Protein AF-0000000070892142 (afdb_homodimer)

InterPro domains:
  IPR061502 Copia/RE1/RE2-like, N-terminal domain [PF14223] (18-117)

pLDDT: mean 73.67, std 26.08, range [20.45, 98.31]

Solvent-accessible surface area (backbone atoms only — not comparable to full-atom values): 21567 Å² total; per-residue (Å²): 110,67,65,59,57,49,63,66,40,79,47,65,66,57,34,48,49,49,46,45,52,52,49,64,52,44,17,26,44,47,49,48,48,54,52,48,51,57,71,64,50,67,50,53,93,88,48,50,66,70,56,44,47,48,54,52,46,53,52,49,50,58,29,46,76,65,70,60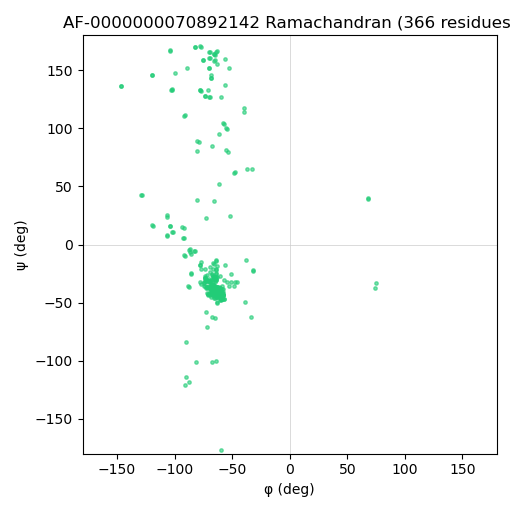,59,75,55,58,66,57,50,45,50,49,51,68,72,21,53,49,75,90,44,48,64,59,52,53,57,52,40,71,35,63,60,65,69,53,54,70,55,47,53,52,50,52,50,51,49,53,53,50,50,53,52,50,52,50,50,51,50,48,52,49,53,52,49,52,52,51,55,50,50,62,66,63,52,71,78,64,67,60,63,71,62,55,62,65,61,62,62,62,63,65,65,62,68,64,74,72,72,75,87,77,88,80,84,81,80,85,67,67,51,35,81,89,86,61,52,67,102,108,67,63,60,55,52,63,68,42,79,46,66,67,57,37,47,49,51,47,44,50,51,49,64,51,45,18,25,43,47,48,49,49,54,51,48,51,56,71,64,51,68,52,53,93,89,48,50,68,70,57,43,48,48,55,52,49,52,51,47,50,58,28,46,75,63,71,60,58,73,55,58,66,57,51,45,49,48,50,68,71,21,53,50,75,91,45,47,65,59,52,53,56,52,39,70,35,62,60,65,68,54,55,69,56,45,53,51,50,50,49,52,48,54,52,51,51,52,52,50,52,49,50,50,46,50,53,49,52,52,50,52,51,50,54,50,50,64,65,62,52,70,80,63,68,60,62,70,60,53,60,62,57,60,61,56,60,65,63,60,68,63,78,72,77,75,81,82,81,83,82,84,73,79,68,74,52,39,88,88,87,60,53,76,117

Radius of gyration: 50.82 Å; Cα contacts (8 Å, |Δi|>4): 190; chains: 2; bounding box: 85×163×128 Å

Secondary structure (DSSP, 8-state):
-HHHHHHT--SHHHHHHHHHHHHHHTSHHHHHHHHHHHHT----TT--HHHHHHHHHHHHHHHHHTT-PPPHHHHHHHHHHTS-GGGHHHHHHHHTSSSPPPHHHHHHHHHHHHHHHHHHHHHHHHHHHHHHHHHHHHHHS----SHHHHTTTTHHHHGGGT--------------B-TTT--B-/-HHHHHHT--SHHHHHHHHHHHHHHTSHHHHHHHHHHHHT----TT--HHHHHHHHHHHHHHHHHTT-PPPHHHHHHHHHHTS-GGGHHHHHHHHTSSSPPPHHHHHHHHHHHHHHHHHHHHHHHHHHHHHHHHHHHHHHS---TTHHHHTTHHHHHHHTTT----------------TTT-S--

Sequence (370 aa):
MVKSYILNVSDPTVAGEVLAKVYSRQTIANVLNFLDRLENIKMSEDMSVSTFMQHVNDLLNDLREINKLPSDIMVVHKILKNLLTKYENFVKILRAKKETPSLIRLVSRLHMEELEMSMRTRSTQEVLIFKIRNIMREKQRPFNGHKAFSTMNNINQRRIVSQQRFMGLGERHEGLVCYRCGKPGMVKSYILNVSDPTVAGEVLAKVYSRQTIANVLNFLDRLENIKMSEDMSVSTFMQHVNDLLNDLREINKLPSDIMVVHKILKNLLTKYENFVKILRAKKETPSLIRLVSRLHMEELEMSMRTRSTQEVLIFKIRNIMREKQRPFNGHKAFSTMNNINQRRIVSQQRFMGLGERHEGLVCYRCGKPG

Organism: Physcomitrium patens (NCBI:txid3218)

Foldseek 3Di:
DVVVVLVPPPDVVVSVVVVVVLVVCQDPVNLVVLVVCLQPQADDPPDDLVRSVVSNVVSQVSCVSNPNHDDQVVSVVSVLVHYDPVCVVVSVVQVPDDDDDGNVVVSVVSNVVSVVVVVVVVVVVVVVVVVVVVVVVVVPPPPCPPPVVPVVPPVPPPPPPPDPDDDDDDDDDDQPADVPVGHRD/DVVVVLVPPPDVVVSVVVVVVLVVCQDPVNLVVLVVCLQPQADDPPDDLVRSVVSNVVSQVSCVSNPNHDDQVVSVVSVLVHYDPVCVVVSVVQVPDDDDDGNVVVSVVSNVVSVVVVVVVVVVVVVVVVVVVVVVVVVPPPPCVPPVVPVVVPVPPVVPPDDPDDDDDDDDDDQPADPPPGHSD

Structure (mmCIF, N/CA/C/O backbone):
data_AF-0000000070892142-model_v1
#
loop_
_entity.id
_entity.type
_entity.pdbx_description
1 polymer 'CCHC-type domain-containing protein'
#
loop_
_atom_site.group_PDB
_atom_site.id
_atom_site.type_symbol
_atom_site.label_atom_id
_atom_site.label_alt_id
_atom_site.label_comp_id
_atom_site.label_asym_id
_atom_site.label_entity_id
_atom_site.label_seq_id
_atom_site.pdbx_PDB_ins_code
_atom_site.Cartn_x
_atom_site.Cartn_y
_atom_site.Cartn_z
_atom_site.occupancy
_atom_site.B_iso_or_equiv
_atom_site.auth_seq_id
_atom_site.auth_comp_id
_atom_site.auth_asym_id
_atom_site.auth_atom_id
_atom_site.pdbx_PDB_model_num
ATOM 1 N N . MET A 1 1 ? 20 -9.656 14.062 1 31.33 1 MET A N 1
ATOM 2 C CA . MET A 1 1 ? 21.172 -9.828 13.219 1 31.33 1 MET A CA 1
ATOM 3 C C . MET A 1 1 ? 22.062 -8.594 13.266 1 31.33 1 MET A C 1
ATOM 5 O O . MET A 1 1 ? 23.297 -8.703 13.242 1 31.33 1 MET A O 1
ATOM 9 N N . VAL A 1 2 ? 21.422 -7.465 13.523 1 37 2 VAL A N 1
ATOM 10 C CA . VAL A 1 2 ? 22.25 -6.27 13.641 1 37 2 VAL A CA 1
ATOM 11 C C . VAL A 1 2 ? 23.016 -6.301 14.961 1 37 2 VAL A C 1
ATOM 13 O O . VAL A 1 2 ? 24.109 -5.719 15.078 1 37 2 VAL A O 1
ATOM 16 N N . LYS A 1 3 ? 22.422 -6.887 15.891 1 44.59 3 LYS A N 1
ATOM 17 C CA . LYS A 1 3 ? 23.125 -6.953 17.172 1 44.59 3 LYS A CA 1
ATOM 18 C C . LYS A 1 3 ? 24.438 -7.715 17.047 1 44.59 3 LYS A C 1
ATOM 20 O O . LYS A 1 3 ? 25.438 -7.352 17.672 1 44.59 3 LYS A O 1
ATOM 25 N N . SER A 1 4 ? 24.25 -8.719 16.188 1 43.38 4 SER A N 1
ATOM 26 C CA . SER A 1 4 ? 25.453 -9.547 16.125 1 43.38 4 SER A CA 1
ATOM 27 C C . SER A 1 4 ? 26.594 -8.812 15.414 1 43.38 4 SER A C 1
ATOM 29 O O . SER A 1 4 ? 27.766 -9.117 15.641 1 43.38 4 SER A O 1
ATOM 31 N N . TYR A 1 5 ? 26.125 -7.961 14.422 1 43.91 5 TYR A N 1
ATOM 32 C CA . TYR A 1 5 ? 27.219 -7.293 13.719 1 43.91 5 TYR A CA 1
ATOM 33 C C . TYR A 1 5 ? 27.875 -6.242 14.609 1 43.91 5 TYR A C 1
ATOM 35 O O . TYR A 1 5 ? 29.078 -6 14.508 1 43.91 5 TYR A O 1
ATOM 43 N N . ILE A 1 6 ? 27.109 -5.703 15.43 1 49.44 6 ILE A N 1
ATOM 44 C CA . ILE A 1 6 ? 27.672 -4.676 16.297 1 49.44 6 ILE A CA 1
ATOM 45 C C . ILE A 1 6 ? 28.562 -5.32 17.359 1 49.44 6 ILE A C 1
ATOM 47 O O . ILE A 1 6 ? 29.578 -4.742 17.766 1 49.44 6 ILE A O 1
ATOM 51 N N . LEU A 1 7 ? 28.172 -6.441 17.609 1 48.19 7 LEU A N 1
ATOM 52 C CA . LEU A 1 7 ? 28.938 -7.027 18.703 1 48.19 7 LEU A CA 1
ATOM 53 C C . LEU A 1 7 ? 30.375 -7.309 18.266 1 48.19 7 LEU A C 1
ATOM 55 O O . LEU A 1 7 ? 31.297 -7.258 19.078 1 48.19 7 LEU A O 1
ATOM 59 N N . ASN A 1 8 ? 30.422 -7.688 16.969 1 46.88 8 ASN A N 1
ATOM 60 C CA . ASN A 1 8 ? 31.781 -8.133 16.672 1 46.88 8 ASN A CA 1
ATOM 61 C C . ASN A 1 8 ? 32.688 -6.965 16.281 1 46.88 8 ASN A C 1
ATOM 63 O O . ASN A 1 8 ? 33.781 -7.172 15.75 1 46.88 8 ASN A O 1
ATOM 67 N N . VAL A 1 9 ? 32.156 -5.754 16.094 1 52.56 9 VAL A N 1
ATOM 68 C CA . VAL A 1 9 ? 33.094 -4.703 15.766 1 52.56 9 VAL A CA 1
ATOM 69 C C . VAL A 1 9 ? 33.812 -4.227 17.031 1 52.56 9 VAL A C 1
ATOM 71 O O . VAL A 1 9 ? 33.156 -3.662 17.938 1 52.56 9 VAL A O 1
ATOM 74 N N . SER A 1 10 ? 34.844 -4.805 17.391 1 55.62 10 SER A N 1
ATOM 75 C CA . SER A 1 10 ? 35.719 -4.461 18.5 1 55.62 10 SER A CA 1
ATOM 76 C C . SER A 1 10 ? 36.125 -2.988 18.453 1 55.62 10 SER A C 1
ATOM 78 O O . SER A 1 10 ? 36.531 -2.422 19.469 1 55.62 10 SER A O 1
ATOM 80 N N . ASP A 1 11 ? 36.25 -2.443 17.25 1 59.91 11 ASP A N 1
ATOM 81 C CA . ASP A 1 11 ? 36.719 -1.068 17.188 1 59.91 11 ASP A CA 1
ATOM 82 C C . ASP A 1 11 ? 35.562 -0.074 17.203 1 59.91 11 ASP A C 1
ATOM 84 O O . ASP A 1 11 ? 34.688 -0.141 16.344 1 59.91 11 ASP A O 1
ATOM 88 N N . PRO A 1 12 ? 35.469 0.629 18.266 1 65.19 12 PRO A N 1
ATOM 89 C CA . PRO A 1 12 ? 34.375 1.597 18.469 1 65.19 12 PRO A CA 1
ATOM 90 C C . PRO A 1 12 ? 34.156 2.496 17.25 1 65.19 12 PRO A C 1
ATOM 92 O O . PRO A 1 12 ? 33 2.879 16.969 1 65.19 12 PRO A O 1
ATOM 95 N N . THR A 1 13 ? 35.25 2.771 16.562 1 64.19 13 THR A N 1
ATOM 96 C CA . THR A 1 13 ? 35.156 3.658 15.414 1 64.19 13 THR A CA 1
ATOM 97 C C . THR A 1 13 ? 34.375 2.982 14.289 1 64.19 13 THR A C 1
ATOM 99 O O . THR A 1 13 ? 33.531 3.607 13.641 1 64.19 13 THR A O 1
ATOM 102 N N . VAL A 1 14 ? 34.75 1.756 14.102 1 64.31 14 VAL A N 1
ATOM 103 C CA . VAL A 1 14 ? 34.094 1 13.047 1 64.31 14 VAL A CA 1
ATOM 104 C C . VAL A 1 14 ? 32.625 0.787 13.406 1 64.31 14 VAL A C 1
ATOM 106 O O . VAL A 1 14 ? 31.734 0.892 12.547 1 64.31 14 VAL A O 1
ATOM 109 N N . ALA A 1 15 ? 32.469 0.485 14.664 1 65 15 ALA A N 1
ATOM 110 C CA . ALA A 1 15 ? 31.078 0.32 15.133 1 65 15 ALA A CA 1
ATOM 111 C C . ALA A 1 15 ? 30.266 1.595 14.922 1 65 15 ALA A C 1
ATOM 113 O O . ALA A 1 15 ? 29.109 1.538 14.523 1 65 15 ALA A O 1
ATOM 114 N N . GLY A 1 16 ? 30.922 2.73 15.164 1 63.38 16 GLY A N 1
ATOM 115 C CA . GLY A 1 16 ? 30.266 4.012 14.945 1 63.38 16 GLY A CA 1
ATOM 116 C C . GLY A 1 16 ? 29.922 4.258 13.484 1 63.38 16 GLY A C 1
ATOM 117 O O . GLY A 1 16 ? 28.828 4.742 13.18 1 63.38 16 GLY A O 1
ATOM 118 N N . GLU A 1 17 ? 30.859 3.895 12.664 1 64.5 17 GLU A N 1
ATOM 119 C CA . GLU A 1 17 ? 30.641 4.078 11.234 1 64.5 17 GLU A CA 1
ATOM 120 C C . GLU A 1 17 ? 29.516 3.182 10.727 1 64.5 17 GLU A C 1
ATOM 122 O O . GLU A 1 17 ? 28.688 3.609 9.914 1 64.5 17 GLU A O 1
ATOM 127 N N . VAL A 1 18 ? 29.562 2.01 11.227 1 62 18 VAL A N 1
ATOM 128 C CA . VAL A 1 18 ? 28.516 1.068 10.836 1 62 18 VAL A CA 1
ATOM 129 C C . VAL A 1 18 ? 27.156 1.573 11.32 1 62 18 VAL A C 1
ATOM 131 O O . VAL A 1 18 ? 26.172 1.538 10.578 1 62 18 VAL A O 1
ATOM 134 N N . LEU A 1 19 ? 27.266 2.051 12.555 1 62.81 19 LEU A N 1
ATOM 135 C CA . LEU A 1 19 ? 26.031 2.59 13.109 1 62.81 19 LEU A CA 1
ATOM 136 C C . LEU A 1 19 ? 25.562 3.803 12.305 1 62.81 19 LEU A C 1
ATOM 138 O O . LEU A 1 19 ? 24.359 3.943 12.031 1 62.81 19 LEU A O 1
ATOM 142 N N . ALA A 1 20 ? 26.547 4.586 11.953 1 63.12 20 ALA A N 1
ATOM 143 C CA . ALA A 1 20 ? 26.219 5.777 11.172 1 63.12 20 ALA A CA 1
ATOM 144 C C . ALA A 1 20 ? 25.625 5.406 9.82 1 63.12 20 ALA A C 1
ATOM 146 O O . ALA A 1 20 ? 24.688 6.043 9.352 1 63.12 20 ALA A O 1
ATOM 147 N N . LYS A 1 21 ? 26.188 4.414 9.266 1 62.69 21 LYS A N 1
ATOM 148 C CA . LYS A 1 21 ? 25.703 3.953 7.969 1 62.69 21 LYS A CA 1
ATOM 149 C C . LYS A 1 21 ? 24.281 3.381 8.094 1 62.69 21 LYS A C 1
ATOM 151 O O . LYS A 1 21 ? 23.422 3.646 7.254 1 62.69 21 LYS A O 1
ATOM 156 N N . VAL A 1 22 ? 24.219 2.678 9.172 1 62.19 22 VAL A N 1
ATOM 157 C CA . VAL A 1 22 ? 22.906 2.107 9.406 1 62.19 22 VAL A CA 1
ATOM 158 C C . VAL A 1 22 ? 21.891 3.227 9.656 1 62.19 22 VAL A C 1
ATOM 160 O O . VAL A 1 22 ? 20.797 3.215 9.102 1 62.19 22 VAL A O 1
ATOM 163 N N . TYR A 1 23 ? 22.391 4.176 10.406 1 62.25 23 TYR A N 1
ATOM 164 C CA . TYR A 1 23 ? 21.5 5.273 10.758 1 62.25 23 TYR A CA 1
ATOM 165 C C . TYR A 1 23 ? 21.219 6.16 9.547 1 62.25 23 TYR A C 1
ATOM 167 O O . TYR A 1 23 ? 20.109 6.66 9.367 1 62.25 23 TYR A O 1
ATOM 175 N N . SER A 1 24 ? 22.297 6.242 8.836 1 64.81 24 SER A N 1
ATOM 176 C CA . SER A 1 24 ? 22.109 7.062 7.645 1 64.81 24 SER A CA 1
ATOM 177 C C . SER A 1 24 ? 21.141 6.41 6.672 1 64.81 24 SER A C 1
ATOM 179 O O . SER A 1 24 ? 20.469 7.098 5.898 1 64.81 24 SER A O 1
ATOM 181 N N . ARG A 1 25 ? 20.938 5.125 6.922 1 68.88 25 ARG A N 1
ATOM 182 C CA . ARG A 1 25 ? 20.047 4.41 6.02 1 68.88 25 ARG A CA 1
ATOM 183 C C . ARG A 1 25 ? 18.609 4.449 6.523 1 68.88 25 ARG A C 1
ATOM 185 O O . ARG A 1 25 ? 17.672 4.219 5.758 1 68.88 25 ARG A O 1
ATOM 192 N N . GLN A 1 26 ? 18.562 4.949 7.781 1 79.81 26 GLN A N 1
ATOM 193 C CA . GLN A 1 26 ? 17.219 4.871 8.352 1 79.81 26 GLN A CA 1
ATOM 194 C C . GLN A 1 26 ? 16.562 6.25 8.414 1 79.81 26 GLN A C 1
ATOM 196 O O . GLN A 1 26 ? 15.727 6.508 9.273 1 79.81 26 GLN A O 1
ATOM 201 N N . THR A 1 27 ? 17.062 7.121 7.523 1 85.94 27 THR A N 1
ATOM 202 C CA . THR A 1 27 ? 16.391 8.414 7.453 1 85.94 27 THR A CA 1
ATOM 203 C C . THR A 1 27 ? 14.953 8.242 6.949 1 85.94 27 THR A C 1
ATOM 205 O O . THR A 1 27 ? 14.633 7.246 6.305 1 85.94 27 THR A O 1
ATOM 208 N N . ILE A 1 28 ? 14.148 9.18 7.238 1 89.25 28 ILE A N 1
ATOM 209 C CA . ILE A 1 28 ? 12.758 9.133 6.797 1 89.25 28 ILE A CA 1
ATOM 210 C C . ILE A 1 28 ? 12.703 9.039 5.273 1 89.25 28 ILE A C 1
ATOM 212 O O . ILE A 1 28 ? 11.914 8.266 4.719 1 89.25 28 ILE A O 1
ATOM 216 N N . ALA A 1 29 ? 13.523 9.789 4.656 1 90.94 29 ALA A N 1
ATOM 217 C CA . ALA A 1 29 ? 13.547 9.789 3.195 1 90.94 29 ALA A CA 1
ATOM 218 C C . ALA A 1 29 ? 13.828 8.391 2.654 1 90.94 29 ALA A C 1
ATOM 220 O O . ALA A 1 29 ? 13.148 7.914 1.744 1 90.94 29 ALA A O 1
ATOM 221 N N . ASN A 1 30 ? 14.758 7.723 3.262 1 90.62 30 ASN A N 1
ATOM 222 C CA . ASN A 1 30 ? 15.125 6.391 2.797 1 90.62 30 ASN A CA 1
ATOM 223 C C . ASN A 1 30 ? 14.023 5.371 3.092 1 90.62 30 ASN A C 1
ATOM 225 O O . ASN A 1 30 ? 13.711 4.535 2.244 1 90.62 30 ASN A O 1
ATOM 229 N N . VAL A 1 31 ? 13.5 5.473 4.258 1 92.94 31 VAL A N 1
ATOM 230 C CA . VAL A 1 31 ? 12.43 4.562 4.652 1 92.94 31 VAL A CA 1
ATOM 231 C C . VAL A 1 31 ? 11.25 4.711 3.695 1 92.94 31 VAL A C 1
ATOM 233 O O . VAL A 1 31 ? 10.742 3.721 3.162 1 92.94 31 VAL A O 1
ATOM 236 N N . LEU A 1 32 ? 10.898 5.902 3.459 1 94.38 32 LEU A N 1
ATOM 237 C CA . LEU A 1 32 ? 9.758 6.164 2.58 1 94.38 32 LEU A CA 1
ATOM 238 C C . LEU A 1 32 ? 10.07 5.734 1.15 1 94.38 32 LEU A C 1
ATOM 240 O O . LEU A 1 32 ? 9.188 5.258 0.435 1 94.38 32 LEU A O 1
ATOM 244 N N . ASN A 1 33 ? 11.297 5.887 0.764 1 94.12 33 ASN A N 1
ATOM 245 C CA . ASN A 1 33 ? 11.703 5.449 -0.569 1 94.12 33 ASN A CA 1
ATOM 246 C C . ASN A 1 33 ? 11.586 3.936 -0.721 1 94.12 33 ASN A C 1
ATOM 248 O O . ASN A 1 33 ? 11.117 3.445 -1.753 1 94.12 33 ASN A O 1
ATOM 252 N N . PHE A 1 34 ? 11.992 3.227 0.282 1 94.12 34 PHE A N 1
ATOM 253 C CA . PHE A 1 34 ? 11.883 1.773 0.249 1 94.12 34 PHE A CA 1
ATOM 254 C C . PHE A 1 34 ? 10.422 1.344 0.206 1 94.12 34 PHE A C 1
ATOM 256 O O . PHE A 1 34 ? 10.055 0.453 -0.563 1 94.12 34 PHE A O 1
ATOM 263 N N . LEU A 1 35 ? 9.617 2.002 0.961 1 95.12 35 LEU A N 1
ATOM 264 C CA . LEU A 1 35 ? 8.195 1.677 0.99 1 95.12 35 LEU A CA 1
ATOM 265 C C . LEU A 1 35 ? 7.527 2.031 -0.335 1 95.12 35 LEU A C 1
ATOM 267 O O . LEU A 1 35 ? 6.672 1.289 -0.822 1 95.12 35 LEU A O 1
ATOM 271 N N . ASP A 1 36 ? 8.016 3.117 -0.953 1 95.88 36 ASP A N 1
ATOM 272 C CA . ASP A 1 36 ? 7.523 3.5 -2.273 1 95.88 36 ASP A CA 1
ATOM 273 C C . ASP A 1 36 ? 7.844 2.426 -3.311 1 95.88 36 ASP A C 1
ATOM 275 O O . ASP A 1 36 ? 7.008 2.102 -4.156 1 95.88 36 ASP A O 1
ATOM 279 N N . ARG A 1 37 ? 8.945 1.942 -3.23 1 95.94 37 ARG A N 1
ATOM 280 C CA . ARG A 1 37 ? 9.367 0.919 -4.18 1 95.94 37 ARG A CA 1
ATOM 281 C C . ARG A 1 37 ? 8.547 -0.354 -4.016 1 95.94 37 ARG A C 1
ATOM 283 O O . ARG A 1 37 ? 8.148 -0.971 -5.004 1 95.94 37 ARG A O 1
ATOM 290 N N . LEU A 1 38 ? 8.305 -0.685 -2.799 1 95.88 38 LEU A N 1
ATOM 291 C CA . LEU A 1 38 ? 7.477 -1.862 -2.562 1 95.88 38 LEU A CA 1
ATOM 292 C C . LEU A 1 38 ? 6.055 -1.64 -3.07 1 95.88 38 LEU A C 1
ATOM 294 O O . LEU A 1 38 ? 5.461 -2.535 -3.674 1 95.88 38 LEU A O 1
ATOM 298 N N . GLU A 1 39 ? 5.59 -0.487 -2.832 1 93.81 39 GLU A N 1
ATOM 299 C CA . GLU A 1 39 ? 4.23 -0.147 -3.236 1 93.81 39 GLU A CA 1
ATOM 300 C C . GLU A 1 39 ? 4.086 -0.16 -4.754 1 93.81 39 GLU A C 1
ATOM 302 O O . GLU A 1 39 ? 3.018 -0.486 -5.281 1 93.81 39 GLU A O 1
ATOM 307 N N . ASN A 1 40 ? 5.145 0.115 -5.402 1 93.94 40 ASN A N 1
ATOM 308 C CA . ASN A 1 40 ? 5.066 0.291 -6.848 1 93.94 40 ASN A CA 1
ATOM 309 C C . ASN A 1 40 ? 5.613 -0.925 -7.59 1 93.94 40 ASN A C 1
ATOM 311 O O . ASN A 1 40 ? 5.867 -0.86 -8.797 1 93.94 40 ASN A O 1
ATOM 315 N N . ILE A 1 41 ? 5.734 -1.977 -6.883 1 95.69 41 ILE A N 1
ATOM 316 C CA . ILE A 1 41 ? 6.25 -3.172 -7.539 1 95.69 41 ILE A CA 1
ATOM 317 C C . ILE A 1 41 ? 5.23 -3.682 -8.555 1 95.69 41 ILE A C 1
ATOM 319 O O . ILE A 1 41 ? 4.023 -3.641 -8.312 1 95.69 41 ILE A O 1
ATOM 323 N N . LYS A 1 42 ? 5.758 -4.195 -9.703 1 96.31 42 LYS A N 1
ATOM 324 C CA . LYS A 1 42 ? 4.891 -4.723 -10.758 1 96.31 42 LYS A CA 1
ATOM 325 C C . LYS A 1 42 ? 5.547 -5.898 -11.477 1 96.31 42 LYS A C 1
ATOM 327 O O . LYS A 1 42 ? 6.738 -5.855 -11.789 1 96.31 42 LYS A O 1
ATOM 332 N N . MET A 1 43 ? 4.75 -6.832 -11.664 1 97.31 43 MET A N 1
ATOM 333 C CA . MET A 1 43 ? 5.207 -7.914 -12.531 1 97.31 43 MET A CA 1
ATOM 334 C C . MET A 1 43 ? 5.109 -7.512 -14 1 97.31 43 MET A C 1
ATOM 336 O O . MET A 1 43 ? 4.117 -6.914 -14.414 1 97.31 43 MET A O 1
ATOM 340 N N . SER A 1 44 ? 6.18 -7.773 -14.711 1 96.25 44 SER A N 1
ATOM 341 C CA . SER A 1 44 ? 6.168 -7.508 -16.141 1 96.25 44 SER A CA 1
ATOM 342 C C . SER A 1 44 ? 6.012 -8.797 -16.938 1 96.25 44 SER A C 1
ATOM 344 O O . SER A 1 44 ? 6.176 -9.898 -16.406 1 96.25 44 SER A O 1
ATOM 346 N N . GLU A 1 45 ? 5.727 -8.617 -18.219 1 93.31 45 GLU A N 1
ATOM 347 C CA . GLU A 1 45 ? 5.445 -9.758 -19.094 1 93.31 45 GLU A CA 1
ATOM 348 C C . GLU A 1 45 ? 6.676 -10.648 -19.234 1 93.31 45 GLU A C 1
ATOM 350 O O . GLU A 1 45 ? 6.551 -11.859 -19.438 1 93.31 45 GLU A O 1
ATOM 355 N N . ASP A 1 46 ? 7.762 -10.102 -19.062 1 92.81 46 ASP A N 1
ATOM 356 C CA . ASP A 1 46 ? 9 -10.836 -19.297 1 92.81 46 ASP A CA 1
ATOM 357 C C . ASP A 1 46 ? 9.5 -11.5 -18.016 1 92.81 46 ASP A C 1
ATOM 359 O O . ASP A 1 46 ? 10.508 -12.211 -18.031 1 92.81 46 ASP A O 1
ATOM 363 N N . MET A 1 47 ? 8.703 -11.398 -16.984 1 95.25 47 MET A N 1
ATOM 364 C CA . MET A 1 47 ? 9.156 -11.945 -15.711 1 95.25 47 MET A CA 1
ATOM 365 C C . MET A 1 47 ? 8.484 -13.281 -15.422 1 95.25 47 MET A C 1
ATOM 367 O O . MET A 1 47 ? 7.277 -13.438 -15.625 1 95.25 47 MET A O 1
ATOM 371 N N . SER A 1 48 ? 9.32 -14.203 -15.023 1 96.81 48 SER A N 1
ATOM 372 C CA . SER A 1 48 ? 8.797 -15.398 -14.375 1 96.81 48 SER A CA 1
ATOM 373 C C . SER A 1 48 ? 8.414 -15.117 -12.93 1 96.81 48 SER A C 1
ATOM 375 O O . SER A 1 48 ? 8.758 -14.07 -12.383 1 96.81 48 SER A O 1
ATOM 377 N N . VAL A 1 49 ? 7.758 -16.016 -12.289 1 97.62 49 VAL A N 1
ATOM 378 C CA . VAL A 1 49 ? 7.438 -15.906 -10.867 1 97.62 49 VAL A CA 1
ATOM 379 C C . VAL A 1 49 ? 8.727 -15.812 -10.055 1 97.62 49 VAL A C 1
ATOM 381 O O . VAL A 1 49 ? 8.82 -15.008 -9.117 1 97.62 49 VAL A O 1
ATOM 384 N N . SER A 1 50 ? 9.703 -16.609 -10.406 1 97.44 50 SER A N 1
ATOM 385 C CA . SER A 1 50 ? 10.977 -16.594 -9.695 1 97.44 50 SER A CA 1
ATOM 386 C C . SER A 1 50 ? 11.641 -15.227 -9.781 1 97.44 50 SER A C 1
ATOM 388 O O . SER A 1 50 ? 12.117 -14.695 -8.766 1 97.44 50 SER A O 1
ATOM 390 N N . THR A 1 51 ? 11.664 -14.656 -10.984 1 97.62 51 THR A N 1
ATOM 391 C CA . THR A 1 51 ? 12.266 -13.352 -11.18 1 97.62 51 THR A CA 1
ATOM 392 C C . THR A 1 51 ? 11.492 -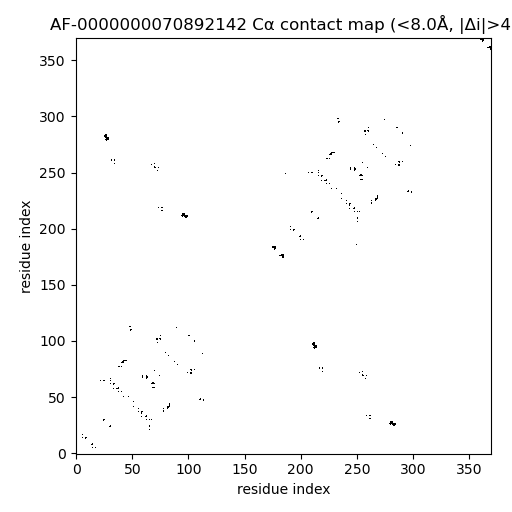12.273 -10.422 1 97.62 51 THR A C 1
ATOM 394 O O . THR A 1 51 ? 12.086 -11.414 -9.766 1 97.62 51 THR A O 1
ATOM 397 N N . PHE A 1 52 ? 10.188 -12.336 -10.562 1 98.31 52 PHE A N 1
ATOM 398 C CA . PHE A 1 52 ? 9.336 -11.391 -9.844 1 98.31 52 PHE A CA 1
ATOM 399 C C . PHE A 1 52 ? 9.57 -11.484 -8.344 1 98.31 52 PHE A C 1
ATOM 401 O O . PHE A 1 52 ? 9.734 -10.469 -7.668 1 98.31 52 PHE A O 1
ATOM 408 N N . MET A 1 53 ? 9.664 -12.703 -7.809 1 97.75 53 MET A N 1
ATOM 409 C CA . MET A 1 53 ? 9.844 -12.906 -6.371 1 97.75 53 MET A CA 1
ATOM 410 C C . MET A 1 53 ? 11.234 -12.469 -5.926 1 97.75 53 MET A C 1
ATOM 412 O O . MET A 1 53 ? 11.406 -12.008 -4.797 1 97.75 53 MET A O 1
ATOM 416 N N . GLN A 1 54 ? 12.164 -12.57 -6.77 1 97.44 54 GLN A N 1
ATOM 417 C CA . GLN A 1 54 ? 13.484 -12.039 -6.453 1 97.44 54 GLN A CA 1
ATOM 418 C C . GLN A 1 54 ? 13.438 -10.531 -6.227 1 97.44 54 GLN A C 1
ATOM 420 O O . GLN A 1 54 ? 14.047 -10.016 -5.285 1 97.44 54 GLN A O 1
ATOM 425 N N . HIS A 1 55 ? 12.672 -9.883 -7.074 1 96.94 55 HIS A N 1
ATOM 426 C CA . HIS A 1 55 ? 12.484 -8.445 -6.918 1 96.94 55 HIS A CA 1
ATOM 427 C C . HIS A 1 55 ? 11.797 -8.117 -5.594 1 96.94 55 HIS A C 1
ATOM 429 O O . HIS A 1 55 ? 12.219 -7.203 -4.883 1 96.94 55 HIS A O 1
ATOM 435 N N . VAL A 1 56 ? 10.797 -8.836 -5.301 1 97.44 56 VAL A N 1
ATOM 436 C CA . VAL A 1 56 ? 10.078 -8.641 -4.047 1 97.44 56 VAL A CA 1
ATOM 437 C C . VAL A 1 56 ? 11.016 -8.867 -2.867 1 97.44 56 VAL A C 1
ATOM 439 O O . VAL A 1 56 ? 11.07 -8.047 -1.946 1 97.44 56 VAL A O 1
ATOM 442 N N . ASN A 1 57 ? 11.805 -9.883 -2.924 1 97.06 57 ASN A N 1
ATOM 443 C CA . ASN A 1 57 ? 12.703 -10.242 -1.829 1 97.06 57 ASN A CA 1
ATOM 444 C C . ASN A 1 57 ? 13.805 -9.195 -1.643 1 97.06 57 ASN A C 1
ATOM 446 O O . ASN A 1 57 ? 14.219 -8.922 -0.517 1 97.06 57 ASN A O 1
ATOM 450 N N . ASP A 1 58 ? 14.25 -8.688 -2.744 1 96.69 58 ASP A N 1
ATOM 451 C CA . ASP A 1 58 ? 15.25 -7.625 -2.656 1 96.69 58 ASP A CA 1
ATOM 452 C C . ASP A 1 58 ? 14.703 -6.426 -1.881 1 96.69 58 ASP A C 1
ATOM 454 O O . ASP A 1 58 ? 15.398 -5.879 -1.019 1 96.69 58 ASP A O 1
ATOM 458 N N . LEU A 1 59 ? 13.508 -6.09 -2.16 1 96.31 59 LEU A N 1
ATOM 459 C CA . LEU A 1 59 ? 12.883 -4.957 -1.486 1 96.31 59 LEU A CA 1
ATOM 460 C C . LEU A 1 59 ? 12.633 -5.27 -0.015 1 96.31 59 LEU A C 1
ATOM 462 O O . LEU A 1 59 ? 12.867 -4.426 0.852 1 96.31 59 LEU A O 1
ATOM 466 N N . LEU A 1 60 ? 12.234 -6.527 0.27 1 95.88 60 LEU A N 1
ATOM 467 C CA . LEU A 1 60 ? 12 -6.934 1.651 1 95.88 60 LEU A CA 1
ATOM 468 C C . LEU A 1 60 ? 13.297 -6.949 2.443 1 95.88 60 LEU A C 1
ATOM 470 O O . LEU A 1 60 ? 13.32 -6.609 3.627 1 95.88 60 LEU A O 1
ATOM 474 N N . ASN A 1 61 ? 14.312 -7.312 1.771 1 94.69 61 ASN A N 1
ATOM 475 C CA . ASN A 1 61 ? 15.617 -7.312 2.422 1 94.69 61 ASN A CA 1
ATOM 476 C C . ASN A 1 61 ? 16.062 -5.902 2.781 1 94.69 61 ASN A C 1
ATOM 478 O O . ASN A 1 61 ? 16.625 -5.676 3.855 1 94.69 61 ASN A O 1
ATOM 482 N N . ASP A 1 62 ? 15.836 -4.961 1.901 1 91.62 62 ASP A N 1
ATOM 483 C CA . ASP A 1 62 ? 16.141 -3.561 2.188 1 91.62 62 ASP A CA 1
ATOM 484 C C . ASP A 1 62 ? 15.383 -3.076 3.424 1 91.62 62 ASP A C 1
ATOM 486 O O . ASP A 1 62 ? 15.969 -2.428 4.297 1 91.62 62 ASP A O 1
ATOM 490 N N . LEU A 1 63 ? 14.172 -3.486 3.486 1 93.69 63 LEU A N 1
ATOM 491 C CA . LEU A 1 63 ? 13.328 -3.049 4.594 1 93.69 63 LEU A CA 1
ATOM 492 C C . LEU A 1 63 ? 13.719 -3.762 5.883 1 93.69 63 LEU A C 1
AT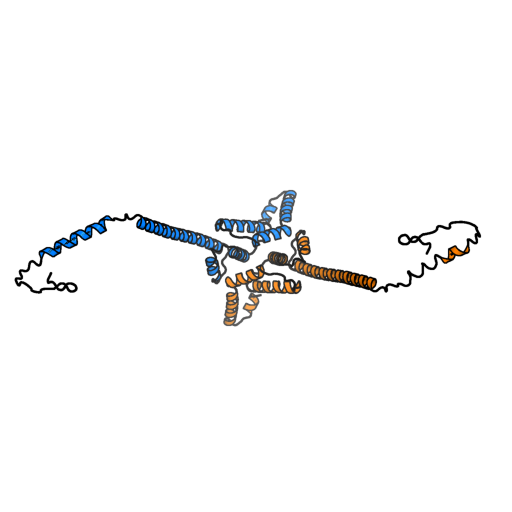OM 494 O O . LEU A 1 63 ? 13.656 -3.172 6.965 1 93.69 63 LEU A O 1
ATOM 498 N N . ARG A 1 64 ? 14.102 -4.988 5.781 1 92.81 64 ARG A N 1
ATOM 499 C CA . ARG A 1 64 ? 14.562 -5.75 6.938 1 92.81 64 ARG A CA 1
ATOM 500 C C . ARG A 1 64 ? 15.82 -5.129 7.531 1 92.81 64 ARG A C 1
ATOM 502 O O . ARG A 1 64 ? 15.961 -5.043 8.758 1 92.81 64 ARG A O 1
ATOM 509 N N . GLU A 1 65 ? 16.656 -4.633 6.703 1 90.06 65 GLU A N 1
ATOM 510 C CA . GLU A 1 65 ? 17.922 -4.047 7.133 1 90.06 65 GLU A CA 1
ATOM 511 C C . GLU A 1 65 ? 17.688 -2.805 7.988 1 90.06 65 GLU A C 1
ATOM 513 O O . GLU A 1 65 ? 18.5 -2.488 8.859 1 90.06 65 GLU A O 1
ATOM 518 N N . ILE A 1 66 ? 16.578 -2.18 7.734 1 88.19 66 ILE A N 1
ATOM 519 C CA . ILE A 1 66 ? 16.312 -0.972 8.508 1 88.19 66 ILE A CA 1
ATOM 520 C C . ILE A 1 66 ? 15.219 -1.247 9.539 1 88.19 66 ILE A C 1
ATOM 522 O O . ILE A 1 66 ? 14.594 -0.317 10.055 1 88.19 66 ILE A O 1
ATOM 526 N N . ASN A 1 67 ? 14.82 -2.529 9.68 1 89.62 67 ASN A N 1
ATOM 527 C CA . ASN A 1 67 ? 13.883 -3.02 10.688 1 89.62 67 ASN A CA 1
ATOM 528 C C . ASN A 1 67 ? 12.477 -2.492 10.445 1 89.62 67 ASN A C 1
ATOM 530 O O . ASN A 1 67 ? 11.781 -2.117 11.391 1 89.62 67 ASN A O 1
ATOM 534 N N . LYS A 1 68 ? 12.039 -2.43 9.195 1 92.19 68 LYS A N 1
ATOM 535 C CA . LYS A 1 68 ? 10.695 -1.985 8.836 1 92.19 68 LYS A CA 1
ATOM 536 C C . LYS A 1 68 ? 10.016 -2.988 7.91 1 92.19 68 LYS A C 1
ATOM 538 O O . LYS A 1 68 ? 9.375 -2.602 6.93 1 92.19 68 LYS A O 1
ATOM 543 N N . LEU A 1 69 ? 10.211 -4.207 8.273 1 93.62 69 LEU A N 1
ATOM 544 C CA . LEU A 1 69 ? 9.617 -5.281 7.484 1 93.62 69 LEU A CA 1
ATOM 545 C C . LEU A 1 69 ? 8.102 -5.297 7.641 1 93.62 69 LEU A C 1
ATOM 547 O O . LEU A 1 69 ? 7.586 -5.27 8.758 1 93.62 69 LEU A O 1
ATOM 551 N N . PRO A 1 70 ? 7.441 -5.277 6.488 1 95 70 PRO A N 1
ATOM 552 C CA . PRO A 1 70 ? 5.988 -5.41 6.598 1 95 70 PRO A CA 1
ATOM 553 C C . PRO A 1 70 ? 5.555 -6.809 7.035 1 95 70 PRO A C 1
ATOM 555 O O . PRO A 1 70 ? 6.355 -7.746 6.992 1 95 70 PRO A O 1
ATOM 558 N N . SER A 1 71 ? 4.375 -6.875 7.512 1 92.31 71 SER A N 1
ATOM 559 C CA . SER A 1 71 ? 3.826 -8.18 7.863 1 92.31 71 SER A CA 1
ATOM 560 C C . SER A 1 71 ? 3.633 -9.055 6.629 1 92.31 71 SER A C 1
ATOM 562 O O . SER A 1 71 ? 3.535 -8.539 5.512 1 92.31 71 SER A O 1
ATOM 564 N N . ASP A 1 72 ? 3.473 -10.297 6.828 1 92.44 72 ASP A N 1
ATOM 565 C CA . ASP A 1 72 ? 3.299 -11.25 5.738 1 92.44 72 ASP A CA 1
ATOM 566 C C . ASP A 1 72 ? 2.053 -10.922 4.918 1 92.44 72 ASP A C 1
ATOM 568 O O . ASP A 1 72 ? 2.074 -11.008 3.688 1 92.44 72 ASP A O 1
ATOM 572 N N . ILE A 1 73 ? 1.061 -10.5 5.605 1 92.56 73 ILE A N 1
ATOM 573 C CA . ILE A 1 73 ? -0.206 -10.266 4.918 1 92.56 73 ILE A CA 1
ATOM 574 C C . ILE A 1 73 ? -0.086 -9.047 4.004 1 92.56 73 ILE A C 1
ATOM 576 O O . ILE A 1 73 ? -0.68 -9.016 2.926 1 92.56 73 ILE A O 1
ATOM 580 N N . MET A 1 74 ? 0.718 -8.094 4.363 1 94.38 74 MET A N 1
ATOM 581 C CA . MET A 1 74 ? 0.944 -6.926 3.52 1 94.38 74 MET A CA 1
ATOM 582 C C . MET A 1 74 ? 1.71 -7.305 2.256 1 94.38 74 MET A C 1
ATOM 584 O O . MET A 1 74 ? 1.41 -6.809 1.17 1 94.38 74 MET A O 1
ATOM 588 N N . VAL A 1 75 ? 2.598 -8.188 2.447 1 96.56 75 VAL A N 1
ATOM 589 C CA . VAL A 1 75 ? 3.4 -8.625 1.312 1 96.56 75 VAL A CA 1
ATOM 590 C C . VAL A 1 75 ? 2.541 -9.469 0.37 1 96.56 75 VAL A C 1
ATOM 592 O O . VAL A 1 75 ? 2.59 -9.289 -0.85 1 96.56 75 VAL A O 1
ATOM 595 N N . VAL A 1 76 ? 1.727 -10.344 0.956 1 96.56 76 VAL A N 1
ATOM 596 C CA . VAL A 1 76 ? 0.799 -11.148 0.169 1 96.56 76 VAL A CA 1
ATOM 597 C C . VAL A 1 76 ? -0.111 -10.234 -0.651 1 96.56 76 VAL A C 1
ATOM 599 O O . VAL A 1 76 ? -0.29 -10.445 -1.853 1 96.56 76 VAL A O 1
ATOM 602 N N . HIS A 1 77 ? -0.618 -9.266 0.009 1 96.44 77 HIS A N 1
ATOM 603 C CA . HIS A 1 77 ? -1.488 -8.297 -0.649 1 96.44 77 HIS A CA 1
ATOM 604 C C . HIS A 1 77 ? -0.776 -7.617 -1.813 1 96.44 77 HIS A C 1
ATOM 606 O O . HIS A 1 77 ? -1.333 -7.504 -2.908 1 96.44 77 HIS A O 1
ATOM 612 N N . LYS A 1 78 ? 0.457 -7.238 -1.614 1 96.94 78 LYS A N 1
ATOM 613 C CA . LYS A 1 78 ? 1.229 -6.535 -2.635 1 96.94 78 LYS A CA 1
ATOM 614 C C . LYS A 1 78 ? 1.516 -7.441 -3.828 1 96.94 78 LYS A C 1
ATOM 616 O O . LYS A 1 78 ? 1.401 -7.016 -4.98 1 96.94 78 LYS A O 1
ATOM 621 N N . ILE A 1 79 ? 1.834 -8.609 -3.518 1 97.75 79 ILE A N 1
ATOM 622 C CA . ILE A 1 79 ? 2.123 -9.555 -4.586 1 97.75 79 ILE A CA 1
ATOM 623 C C . ILE A 1 79 ? 0.875 -9.773 -5.438 1 97.75 79 ILE A C 1
ATOM 625 O O . ILE A 1 79 ? 0.92 -9.641 -6.66 1 97.75 79 ILE A O 1
ATOM 629 N N . LEU A 1 80 ? -0.204 -10.047 -4.82 1 97.19 80 LEU A N 1
ATOM 630 C CA . LEU A 1 80 ? -1.435 -10.383 -5.531 1 97.19 80 LEU A CA 1
ATOM 631 C C . LEU A 1 80 ? -1.921 -9.203 -6.363 1 97.19 80 LEU A C 1
ATOM 633 O O . LEU A 1 80 ? -2.482 -9.383 -7.445 1 97.19 80 LEU A O 1
ATOM 637 N N . LYS A 1 81 ? -1.653 -8.047 -5.914 1 96 81 LYS A N 1
ATOM 638 C CA . LYS A 1 81 ? -2.123 -6.836 -6.582 1 96 81 LYS A CA 1
ATOM 639 C C . LYS A 1 81 ? -1.275 -6.52 -7.812 1 96 81 LYS A C 1
ATOM 641 O O . LYS A 1 81 ? -1.7 -5.762 -8.688 1 96 81 LYS A O 1
ATOM 646 N N . ASN A 1 82 ? -0.134 -7.125 -7.84 1 97.12 82 ASN A N 1
ATOM 647 C CA . ASN A 1 82 ? 0.795 -6.688 -8.875 1 97.12 82 ASN A CA 1
ATOM 648 C C . ASN A 1 82 ? 1.154 -7.828 -9.82 1 97.12 82 ASN A C 1
ATOM 650 O O . ASN A 1 82 ? 2.104 -7.719 -10.602 1 97.12 82 ASN A O 1
ATOM 654 N N . LEU A 1 83 ? 0.369 -8.828 -9.766 1 97.56 83 LEU A N 1
ATOM 655 C CA . LEU A 1 83 ? 0.528 -9.914 -10.727 1 97.56 83 LEU A CA 1
ATOM 656 C C . LEU A 1 83 ? -0.01 -9.523 -12.094 1 97.56 83 LEU A C 1
ATOM 658 O O . LEU A 1 83 ? -0.87 -8.641 -12.203 1 97.56 83 LEU A O 1
ATOM 662 N N . LEU A 1 84 ? 0.462 -10.219 -13.062 1 97 84 LEU A N 1
ATOM 663 C CA . LEU A 1 84 ? -0.026 -10.023 -14.422 1 97 84 LEU A CA 1
ATOM 664 C C . LEU A 1 84 ? -1.456 -10.539 -14.562 1 97 84 LEU A C 1
ATOM 666 O O . LEU A 1 84 ? -1.9 -11.375 -13.781 1 97 84 LEU A O 1
ATOM 670 N N . THR A 1 85 ? -2.068 -10.125 -15.664 1 95.88 85 THR A N 1
ATOM 671 C CA . THR A 1 85 ? -3.465 -10.453 -15.922 1 95.88 85 THR A CA 1
ATOM 672 C C . THR A 1 85 ? -3.637 -11.953 -16.141 1 95.88 85 THR A C 1
ATOM 674 O O . THR A 1 85 ? -4.699 -12.508 -15.859 1 95.88 85 THR A O 1
ATOM 677 N N . LYS A 1 86 ? -2.623 -12.562 -16.594 1 94.94 86 LYS A N 1
ATOM 678 C CA . LYS A 1 86 ? -2.719 -14 -16.828 1 94.94 86 LYS A CA 1
ATOM 679 C C . LYS A 1 86 ? -2.939 -14.758 -15.531 1 94.94 86 LYS A C 1
ATOM 681 O O . LYS A 1 86 ? -3.352 -15.922 -15.547 1 94.94 86 LYS A O 1
ATOM 686 N N . TYR A 1 87 ? -2.721 -14.055 -14.406 1 97.12 87 TYR A N 1
ATOM 687 C CA . TYR A 1 87 ? -2.896 -14.711 -13.117 1 97.12 87 TYR A CA 1
ATOM 688 C C . TYR A 1 87 ? -4.227 -14.32 -12.477 1 97.12 87 TYR A C 1
ATOM 690 O O . TYR A 1 87 ? -4.465 -14.602 -11.305 1 97.12 87 TYR A O 1
ATOM 698 N N . GLU A 1 88 ? -5.059 -13.703 -13.172 1 96.62 88 GLU A N 1
ATOM 699 C CA . GLU A 1 88 ? -6.32 -13.211 -12.633 1 96.62 88 GLU A CA 1
ATOM 700 C C . GLU A 1 88 ? -7.172 -14.352 -12.078 1 96.62 88 GLU A C 1
ATOM 702 O O . GLU A 1 88 ? -7.801 -14.211 -11.031 1 96.62 88 GLU A O 1
ATOM 707 N N . ASN A 1 89 ? -7.234 -15.445 -12.789 1 95.25 89 ASN A N 1
ATOM 708 C CA . ASN A 1 89 ? -8 -16.594 -12.328 1 95.25 89 ASN A CA 1
ATOM 709 C C . ASN A 1 89 ? -7.418 -17.172 -11.039 1 95.25 89 ASN A C 1
ATOM 711 O O . ASN A 1 89 ? -8.156 -17.562 -10.133 1 95.25 89 ASN A O 1
ATOM 715 N N . PHE A 1 90 ? -6.141 -17.156 -11.008 1 96.75 90 PHE A N 1
ATOM 716 C CA . PHE A 1 90 ? -5.457 -17.609 -9.797 1 96.75 90 PHE A CA 1
ATOM 717 C C . PHE A 1 90 ? -5.863 -16.766 -8.602 1 96.75 90 PHE A C 1
ATOM 719 O O . PHE A 1 90 ? -6.199 -17.297 -7.543 1 96.75 90 PHE A O 1
ATOM 726 N N . VAL A 1 91 ? -5.871 -15.492 -8.742 1 96.88 91 VAL A N 1
ATOM 727 C CA . VAL A 1 91 ? -6.207 -14.555 -7.676 1 96.88 91 VAL A CA 1
ATOM 728 C C . VAL A 1 91 ? -7.672 -14.727 -7.277 1 96.88 91 VAL A C 1
ATOM 730 O O . VAL A 1 91 ? -8 -14.719 -6.09 1 96.88 91 VAL A O 1
ATOM 733 N N . LYS A 1 92 ? -8.508 -14.914 -8.242 1 96.12 92 LYS A N 1
ATOM 734 C CA . LYS A 1 92 ? -9.93 -15.094 -7.984 1 96.12 92 LYS A CA 1
ATOM 735 C C . LYS A 1 92 ? -10.18 -16.359 -7.156 1 96.12 92 LYS A C 1
ATOM 737 O O . LYS A 1 92 ? -10.953 -16.328 -6.195 1 96.12 92 LYS A O 1
ATOM 742 N N . ILE A 1 93 ? -9.531 -17.406 -7.492 1 95.12 93 ILE A N 1
ATOM 743 C CA . ILE A 1 93 ? -9.688 -18.672 -6.781 1 95.12 93 ILE A CA 1
ATOM 744 C C . ILE A 1 93 ? -9.172 -18.516 -5.352 1 95.12 93 ILE A C 1
ATOM 746 O O . ILE A 1 93 ? -9.789 -19.016 -4.406 1 95.12 93 ILE A O 1
ATOM 750 N N . LEU A 1 94 ? -8.086 -17.844 -5.266 1 94.81 94 LEU A N 1
ATOM 751 C CA . LEU A 1 94 ? -7.504 -17.625 -3.945 1 94.81 94 LEU A CA 1
ATOM 752 C C . LEU A 1 94 ? -8.438 -16.812 -3.061 1 94.81 94 LEU A C 1
ATOM 754 O O . LEU A 1 94 ? -8.602 -17.109 -1.877 1 94.81 94 LEU A O 1
ATOM 758 N N . ARG A 1 95 ? -9.047 -15.82 -3.572 1 92.5 95 ARG A N 1
ATOM 759 C CA . ARG A 1 95 ? -9.945 -14.938 -2.84 1 92.5 95 ARG A CA 1
ATOM 760 C C . ARG A 1 95 ? -11.172 -15.695 -2.344 1 92.5 95 ARG A C 1
ATOM 762 O O . ARG A 1 95 ? -11.852 -15.25 -1.414 1 92.5 95 ARG A O 1
ATOM 769 N N . ALA A 1 96 ? -11.445 -16.797 -2.979 1 91.25 96 ALA A N 1
ATOM 770 C CA . ALA A 1 96 ? -12.617 -17.594 -2.611 1 91.25 96 ALA A CA 1
ATOM 771 C C . ALA A 1 96 ? -12.32 -18.5 -1.417 1 91.25 96 ALA A C 1
ATOM 773 O O . ALA A 1 96 ? -13.234 -19.062 -0.814 1 91.25 96 ALA A O 1
ATOM 774 N N . LYS A 1 97 ? -11.117 -18.5 -1.03 1 89.38 97 LYS A N 1
ATOM 775 C CA . LYS A 1 97 ? -10.742 -19.375 0.081 1 89.38 97 LYS A CA 1
ATOM 776 C C . LYS A 1 97 ? -11.078 -18.719 1.422 1 89.38 97 LYS A C 1
ATOM 778 O O . LYS A 1 97 ? -11.336 -17.516 1.488 1 89.38 97 LYS A O 1
ATOM 783 N N . LYS A 1 98 ? -10.961 -19.531 2.439 1 85.19 98 LYS A N 1
ATOM 784 C CA . LYS A 1 98 ? -11.359 -19.062 3.768 1 85.19 98 LYS A CA 1
ATOM 785 C C . LYS A 1 98 ? -10.203 -18.375 4.48 1 85.19 98 LYS A C 1
ATOM 787 O O . LYS A 1 98 ? -10.406 -17.375 5.172 1 85.19 98 LYS A O 1
ATOM 792 N N . GLU A 1 99 ? -9.031 -18.922 4.219 1 86.31 99 GLU A N 1
ATOM 793 C CA . GLU A 1 99 ? -7.891 -18.391 4.969 1 86.31 99 GLU A CA 1
ATOM 794 C C . GLU A 1 99 ? -6.836 -17.812 4.035 1 86.31 99 GLU A C 1
ATOM 796 O O . GLU A 1 99 ? -6.598 -18.344 2.947 1 86.31 99 GLU A O 1
ATOM 801 N N . THR A 1 100 ? -6.289 -16.812 4.586 1 85.06 100 THR A N 1
ATOM 802 C CA . THR A 1 100 ? -5.168 -16.234 3.861 1 85.06 100 THR A CA 1
ATOM 803 C C . THR A 1 100 ? -3.934 -17.125 3.955 1 85.06 100 THR A C 1
ATOM 805 O O . THR A 1 100 ? -3.531 -17.516 5.047 1 85.06 100 THR A O 1
ATOM 808 N N . PRO A 1 101 ? -3.424 -17.391 2.842 1 89.75 101 PRO A N 1
ATOM 809 C CA . PRO A 1 101 ? -2.217 -18.219 2.902 1 89.75 101 PRO A CA 1
ATOM 810 C C . PRO A 1 101 ? -1.016 -17.469 3.477 1 89.75 101 PRO A C 1
ATOM 812 O O . PRO A 1 101 ? -0.962 -16.234 3.408 1 89.75 101 PRO A O 1
ATOM 815 N N . SER A 1 102 ? -0.163 -18.25 4.059 1 92.5 102 SER A N 1
ATOM 816 C CA . SER A 1 102 ? 1.132 -17.672 4.402 1 92.5 102 SER A CA 1
ATOM 817 C C . SER A 1 102 ? 1.896 -17.25 3.154 1 92.5 102 SER A C 1
ATOM 819 O O . SER A 1 102 ? 1.582 -17.688 2.047 1 92.5 102 SER A O 1
ATOM 821 N N . LEU A 1 103 ? 2.869 -16.516 3.35 1 94.62 103 LEU A N 1
ATOM 822 C CA . LEU A 1 103 ? 3.676 -16.031 2.23 1 94.62 103 LEU A CA 1
ATOM 823 C C . LEU A 1 103 ? 4.355 -17.203 1.518 1 94.62 103 LEU A C 1
ATOM 825 O O . LEU A 1 103 ? 4.359 -17.266 0.286 1 94.62 103 LEU A O 1
ATOM 829 N N . ILE A 1 104 ? 4.871 -18.141 2.252 1 94.75 104 ILE A N 1
ATOM 830 C CA . ILE A 1 104 ? 5.574 -19.281 1.682 1 94.75 104 ILE A CA 1
ATOM 831 C C . ILE A 1 104 ? 4.605 -20.109 0.841 1 94.75 104 ILE A C 1
ATOM 833 O O . ILE A 1 104 ? 4.941 -20.531 -0.272 1 94.75 104 ILE A O 1
ATOM 837 N N . ARG A 1 105 ? 3.436 -20.281 1.32 1 95.25 105 ARG A N 1
ATOM 838 C CA . ARG A 1 105 ? 2.428 -21.062 0.61 1 95.25 105 ARG A CA 1
ATOM 839 C C . ARG A 1 105 ? 1.976 -20.359 -0.66 1 95.25 105 ARG A C 1
ATOM 841 O O . ARG A 1 105 ? 1.789 -20.984 -1.7 1 95.25 105 ARG A O 1
ATOM 848 N N . LEU A 1 106 ? 1.794 -19.078 -0.553 1 97.31 106 LEU A N 1
ATOM 849 C CA . LEU A 1 106 ? 1.399 -18.312 -1.731 1 97.31 106 LEU A CA 1
ATOM 850 C C . LEU A 1 106 ? 2.441 -18.453 -2.838 1 97.31 106 LEU A C 1
ATOM 852 O O . LEU A 1 106 ? 2.098 -18.719 -3.99 1 97.31 106 LEU A O 1
ATOM 856 N N . VAL A 1 107 ? 3.672 -18.297 -2.465 1 97.12 107 VAL A N 1
ATOM 857 C CA . VAL A 1 107 ? 4.758 -18.344 -3.439 1 97.12 107 VAL A CA 1
ATOM 858 C C . VAL A 1 107 ? 4.824 -19.719 -4.086 1 97.12 107 VAL A C 1
ATOM 860 O O . VAL A 1 107 ? 4.977 -19.844 -5.305 1 97.12 107 VAL A O 1
ATOM 863 N N . SER A 1 108 ? 4.652 -20.688 -3.328 1 97.31 108 SER A N 1
ATOM 864 C CA . SER A 1 108 ? 4.652 -22.047 -3.844 1 97.31 108 SER A CA 1
ATOM 865 C C . SER A 1 108 ? 3.506 -22.266 -4.824 1 97.31 108 SER A C 1
ATOM 867 O O . SER A 1 108 ? 3.705 -22.828 -5.906 1 97.31 108 SER A O 1
ATOM 869 N N . ARG A 1 109 ? 2.369 -21.781 -4.465 1 96.81 109 ARG A N 1
ATOM 870 C CA . ARG A 1 109 ? 1.196 -21.938 -5.316 1 96.81 109 ARG A CA 1
ATOM 871 C C . ARG A 1 109 ? 1.361 -21.156 -6.617 1 96.81 109 ARG A C 1
ATOM 873 O O . ARG A 1 109 ? 0.917 -21.609 -7.676 1 96.81 109 ARG A O 1
ATOM 880 N N . LEU A 1 110 ? 1.963 -20.031 -6.496 1 97.75 110 LEU A N 1
ATOM 881 C CA . LEU A 1 110 ? 2.207 -19.219 -7.684 1 97.75 110 LEU A CA 1
ATOM 882 C C . LEU A 1 110 ? 3.15 -19.938 -8.648 1 97.75 110 LEU A C 1
ATOM 884 O O . LEU A 1 110 ? 2.934 -19.922 -9.859 1 97.75 110 LEU A O 1
ATOM 888 N N . HIS A 1 111 ? 4.148 -20.578 -8.055 1 97.81 111 HIS A N 1
ATOM 889 C CA . HIS A 1 111 ? 5.074 -21.359 -8.883 1 97.81 111 HIS A CA 1
ATOM 890 C C . HIS A 1 111 ? 4.355 -22.5 -9.578 1 97.81 111 HIS A C 1
ATOM 892 O O . HIS A 1 111 ? 4.586 -22.766 -10.766 1 97.81 111 HIS A O 1
ATOM 898 N N . MET A 1 112 ? 3.518 -23.156 -8.891 1 97.31 112 MET A N 1
ATOM 899 C CA . MET A 1 112 ? 2.746 -24.25 -9.461 1 97.31 112 MET A CA 1
ATOM 900 C C . MET A 1 112 ? 1.834 -23.75 -10.578 1 97.31 112 MET A C 1
ATOM 902 O O . MET A 1 112 ? 1.711 -24.391 -11.617 1 97.31 112 MET A O 1
ATOM 906 N N . GLU A 1 113 ? 1.233 -22.625 -10.328 1 97.31 113 GLU A N 1
ATOM 907 C CA . GLU A 1 113 ? 0.358 -22.031 -11.336 1 97.31 113 GLU A CA 1
ATOM 908 C C . GLU A 1 113 ? 1.13 -21.688 -12.609 1 97.31 113 GLU A C 1
ATOM 910 O O . GLU A 1 113 ? 0.643 -21.906 -13.719 1 97.31 113 GLU A O 1
ATOM 915 N N . GLU A 1 114 ? 2.285 -21.109 -12.461 1 96.56 114 GLU A N 1
ATOM 916 C CA . GLU A 1 114 ? 3.121 -20.766 -13.609 1 96.56 114 GLU A CA 1
ATOM 917 C C . GLU A 1 114 ? 3.471 -22.016 -14.43 1 96.56 114 GLU A C 1
ATOM 919 O O . GLU A 1 114 ? 3.418 -21.984 -15.664 1 96.56 114 GLU A O 1
ATOM 924 N N . LEU A 1 115 ? 3.775 -23.062 -13.727 1 95.75 115 LEU A N 1
ATOM 925 C CA . LEU A 1 115 ? 4.098 -24.328 -14.383 1 95.75 115 LEU A CA 1
ATOM 926 C C . LEU A 1 115 ? 2.895 -24.859 -15.156 1 95.75 115 LEU A C 1
ATOM 928 O O . LEU A 1 115 ? 3.025 -25.281 -16.312 1 95.75 115 LEU A O 1
ATOM 932 N N . GLU A 1 116 ? 1.782 -24.812 -14.523 1 95.44 116 GLU A N 1
ATOM 933 C CA . GLU A 1 116 ? 0.557 -25.297 -15.156 1 95.44 116 GLU A CA 1
ATOM 934 C C . GLU A 1 116 ? 0.208 -24.484 -16.391 1 95.44 116 GLU A C 1
ATOM 936 O O . GLU A 1 116 ? -0.218 -25.047 -17.406 1 95.44 116 GLU A O 1
ATOM 941 N N . MET A 1 117 ? 0.339 -23.266 -16.328 1 93.81 117 MET A N 1
ATOM 942 C CA . MET A 1 117 ? 0.058 -22.391 -17.453 1 93.81 117 MET A CA 1
ATOM 943 C C . MET A 1 117 ? 0.99 -22.688 -18.625 1 93.81 117 MET A C 1
ATOM 945 O O . MET A 1 117 ? 0.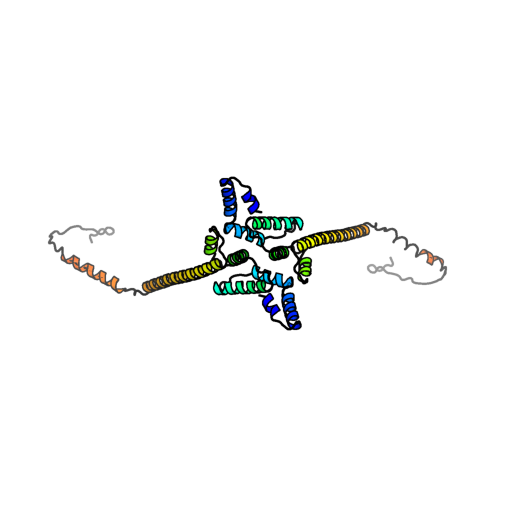572 -22.656 -19.781 1 93.81 117 MET A O 1
ATOM 949 N N . SER A 1 118 ? 2.225 -22.938 -18.312 1 92.06 118 SER A N 1
ATOM 950 C CA . SER A 1 118 ? 3.195 -23.281 -19.359 1 92.06 118 SER A CA 1
ATOM 951 C C . SER A 1 118 ? 2.83 -24.578 -20.047 1 92.06 118 SER A C 1
ATOM 953 O O . SER A 1 118 ? 2.955 -24.703 -21.266 1 92.06 118 SER A O 1
ATOM 955 N N . MET A 1 119 ? 2.367 -25.484 -19.344 1 93 119 MET A N 1
ATOM 956 C CA . MET A 1 119 ? 1.96 -26.766 -19.891 1 93 119 MET A CA 1
ATOM 957 C C . MET A 1 119 ? 0.717 -26.625 -20.766 1 93 119 MET A C 1
ATOM 959 O O . MET A 1 119 ? 0.619 -27.25 -21.812 1 93 119 MET A O 1
ATOM 963 N N . ARG A 1 120 ? -0.146 -25.797 -20.328 1 90.31 120 ARG A N 1
ATOM 964 C CA . ARG A 1 120 ? -1.358 -25.547 -21.094 1 90.31 120 ARG A CA 1
ATOM 965 C C . ARG A 1 120 ? -1.033 -24.875 -22.422 1 90.31 120 ARG A C 1
ATOM 967 O O . ARG A 1 120 ? -1.617 -25.203 -23.453 1 90.31 120 ARG A O 1
ATOM 974 N N . THR A 1 121 ? -0.169 -23.906 -22.375 1 87.88 121 THR A N 1
ATOM 975 C CA . THR A 1 121 ? 0.219 -23.188 -23.594 1 87.88 121 THR A CA 1
ATOM 976 C C . THR A 1 121 ? 0.916 -24.125 -24.578 1 87.88 121 THR A C 1
ATOM 978 O O . THR A 1 121 ? 0.669 -24.062 -25.781 1 87.88 121 THR A O 1
ATOM 981 N N . ARG A 1 122 ? 1.681 -25 -24.109 1 87.31 122 ARG A N 1
ATOM 982 C CA . ARG A 1 122 ? 2.375 -25.953 -24.953 1 87.31 122 ARG A CA 1
ATOM 983 C C . ARG A 1 122 ? 1.39 -26.922 -25.609 1 87.31 122 ARG A C 1
ATOM 985 O O . ARG A 1 122 ? 1.512 -27.234 -26.797 1 87.31 122 ARG A O 1
ATOM 992 N N . SER A 1 123 ? 0.514 -27.328 -24.859 1 87.81 123 SER A N 1
ATOM 993 C CA . SER A 1 123 ? -0.494 -28.25 -25.375 1 87.81 123 SER A CA 1
ATOM 994 C C . SER A 1 123 ? -1.35 -27.594 -26.453 1 87.81 123 SER A C 1
ATOM 996 O O . SER A 1 123 ? -1.649 -28.203 -27.484 1 87.81 123 SER A O 1
ATOM 998 N N . THR A 1 124 ? -1.699 -26.406 -26.188 1 86.69 124 THR A N 1
ATOM 999 C CA . THR A 1 124 ? -2.5 -25.672 -27.156 1 86.69 124 THR A CA 1
ATOM 1000 C C . THR A 1 124 ? -1.709 -25.438 -28.438 1 86.69 124 THR A C 1
ATOM 1002 O O . THR A 1 124 ? -2.256 -25.531 -29.547 1 86.69 124 THR A O 1
ATOM 1005 N N . GLN A 1 125 ? -0.504 -25.125 -28.234 1 85.62 125 GLN A N 1
ATOM 1006 C CA . GLN A 1 125 ? 0.354 -24.922 -29.406 1 85.62 125 GLN A CA 1
ATOM 1007 C C . GLN A 1 125 ? 0.523 -26.219 -30.188 1 85.62 125 GLN A C 1
ATOM 1009 O O . GLN A 1 125 ? 0.499 -26.203 -31.422 1 85.62 125 GLN A O 1
ATOM 1014 N N . GLU A 1 126 ? 0.625 -27.281 -29.516 1 87.5 126 GLU A N 1
ATOM 1015 C CA . GLU A 1 126 ? 0.75 -28.594 -30.172 1 87.5 126 GLU A CA 1
ATOM 1016 C C . GLU A 1 126 ? -0.516 -28.938 -30.953 1 87.5 126 GLU A C 1
ATOM 1018 O O . GLU A 1 126 ? -0.442 -29.422 -32.094 1 87.5 126 GLU A O 1
ATOM 1023 N N . VAL A 1 127 ? -1.578 -28.688 -30.344 1 86.75 127 VAL A N 1
ATOM 1024 C CA . VAL A 1 127 ? -2.852 -28.938 -31.016 1 86.75 127 VAL A CA 1
ATOM 1025 C C . VAL A 1 127 ? -2.98 -28.031 -32.219 1 86.75 127 VAL A C 1
ATOM 1027 O O . VAL A 1 127 ? -3.426 -28.484 -33.281 1 86.75 127 VAL A O 1
ATOM 1030 N N . LEU A 1 128 ? -2.551 -26.812 -32.062 1 86.81 128 LEU A N 1
ATOM 1031 C CA . LEU A 1 128 ? -2.611 -25.859 -33.188 1 86.81 128 LEU A CA 1
ATOM 1032 C C . LEU A 1 128 ? -1.669 -26.281 -34.312 1 86.81 128 LEU A C 1
ATOM 1034 O O . LEU A 1 128 ? -2.035 -26.219 -35.469 1 86.81 128 LEU A O 1
ATOM 1038 N N . ILE A 1 129 ? -0.483 -26.734 -34 1 87.81 129 ILE A N 1
ATOM 1039 C CA . ILE A 1 129 ? 0.496 -27.188 -34.969 1 87.81 129 ILE A CA 1
ATOM 1040 C C . ILE A 1 129 ? -0.028 -28.422 -35.719 1 87.81 129 ILE A C 1
ATOM 1042 O O . ILE A 1 129 ? 0.089 -28.531 -36.938 1 87.81 129 ILE A O 1
ATOM 1046 N N . PHE A 1 130 ? -0.634 -29.25 -34.969 1 86.19 130 PHE A N 1
ATOM 1047 C CA . PHE A 1 130 ? -1.228 -30.438 -35.562 1 86.19 130 PHE A CA 1
ATOM 1048 C C . PHE A 1 130 ? -2.355 -30.062 -36.5 1 86.19 130 PHE A C 1
ATOM 1050 O O . PHE A 1 130 ? -2.449 -30.625 -37.594 1 86.19 130 PHE A O 1
ATOM 1057 N N . LYS A 1 131 ? -3.129 -29.094 -36.125 1 87.38 131 LYS A N 1
ATOM 1058 C CA . LYS A 1 131 ? -4.227 -28.641 -36.969 1 87.38 131 LYS A CA 1
ATOM 1059 C C . LYS A 1 131 ? -3.705 -27.984 -38.25 1 87.38 131 LYS A C 1
ATOM 1061 O O . LYS A 1 131 ? -4.227 -28.25 -39.344 1 87.38 131 LYS A O 1
ATOM 1066 N N . ILE A 1 132 ? -2.75 -27.234 -38.125 1 86.75 132 ILE A N 1
ATOM 1067 C CA . ILE A 1 132 ? -2.166 -26.547 -39.281 1 86.75 132 ILE A CA 1
ATOM 1068 C C . ILE A 1 132 ? -1.55 -27.578 -40.219 1 86.75 132 ILE A C 1
ATOM 1070 O O . ILE A 1 132 ? -1.743 -27.5 -41.438 1 86.75 132 ILE A O 1
ATOM 1074 N N . ARG A 1 133 ? -0.904 -28.609 -39.75 1 87.69 133 ARG A N 1
ATOM 1075 C CA . ARG A 1 133 ? -0.3 -29.672 -40.562 1 87.69 133 ARG A CA 1
ATOM 1076 C C . ARG A 1 133 ? -1.365 -30.453 -41.312 1 87.69 133 ARG A C 1
ATOM 1078 O O . ARG A 1 133 ? -1.184 -30.797 -42.5 1 87.69 133 ARG A O 1
ATOM 1085 N N . ASN A 1 134 ? -2.426 -30.625 -40.719 1 87.31 134 ASN A N 1
ATOM 1086 C CA . ASN A 1 134 ? -3.525 -31.359 -41.344 1 87.31 134 ASN A CA 1
ATOM 1087 C C . ASN A 1 134 ? -4.188 -30.547 -42.438 1 87.31 134 ASN A C 1
ATOM 1089 O O . ASN A 1 134 ? -4.535 -31.094 -43.5 1 87.31 134 ASN A O 1
ATOM 1093 N N . ILE A 1 135 ? -4.301 -29.266 -42.219 1 83.75 135 ILE A N 1
ATOM 1094 C CA . ILE A 1 135 ? -4.863 -28.375 -43.25 1 83.75 135 ILE A CA 1
ATOM 1095 C C . ILE A 1 135 ? -3.938 -28.312 -44.438 1 83.75 135 ILE A C 1
ATOM 1097 O O . ILE A 1 135 ? -4.398 -28.359 -45.594 1 83.75 135 ILE A O 1
ATOM 1101 N N . MET A 1 136 ? -2.689 -28.328 -44.188 1 85 136 MET A N 1
ATOM 1102 C CA . MET A 1 136 ? -1.693 -28.266 -45.25 1 85 136 MET A CA 1
ATOM 1103 C C . MET A 1 136 ? -1.643 -29.594 -46.031 1 85 136 MET A C 1
ATOM 1105 O O . MET A 1 136 ? -1.511 -29.594 -47.25 1 85 136 MET A O 1
ATOM 1109 N N . ARG A 1 137 ? -1.808 -30.656 -45.375 1 82.81 137 ARG A N 1
ATOM 1110 C CA . ARG A 1 137 ? -1.852 -31.984 -46 1 82.81 137 ARG A CA 1
ATOM 1111 C C . ARG A 1 137 ? -3.09 -32.125 -46.875 1 82.81 137 ARG A C 1
ATOM 1113 O O . ARG A 1 137 ? -3.018 -32.688 -47.969 1 82.81 137 ARG A O 1
ATOM 1120 N N . GLU A 1 138 ? -4.051 -31.594 -46.312 1 72.94 138 GLU A N 1
ATOM 1121 C CA . GLU A 1 138 ? -5.293 -31.656 -47.094 1 72.94 138 GLU A CA 1
ATOM 1122 C C . GLU A 1 138 ? -5.211 -30.812 -48.344 1 72.94 138 GLU A C 1
ATOM 1124 O O . GLU A 1 138 ? -5.762 -31.188 -49.375 1 72.94 138 GLU A O 1
ATOM 1129 N N . LYS A 1 139 ? -4.398 -29.844 -48.281 1 69.69 139 LYS A N 1
ATOM 1130 C CA . LYS A 1 139 ? -4.242 -28.984 -49.438 1 69.69 139 LYS A CA 1
ATOM 1131 C C . LYS A 1 139 ? -3.23 -29.562 -50.406 1 69.69 139 LYS A C 1
ATOM 1133 O O . LYS A 1 139 ? -3.289 -29.281 -51.625 1 69.69 139 LYS A O 1
ATOM 1138 N N . GLN A 1 140 ? -2.268 -30.391 -50.062 1 62.12 140 GLN A N 1
ATOM 1139 C CA . GLN A 1 140 ? -1.278 -31.016 -50.938 1 62.12 140 GLN A CA 1
ATOM 1140 C C . GLN A 1 140 ? -1.817 -32.312 -51.531 1 62.12 140 GLN A C 1
ATOM 1142 O O . GLN A 1 140 ? -1.116 -33 -52.281 1 62.12 140 GLN A O 1
ATOM 1147 N N . ARG A 1 141 ? -2.92 -32.781 -51.219 1 59.72 141 ARG A N 1
ATOM 1148 C CA . ARG A 1 141 ? -3.48 -33.906 -51.938 1 59.72 141 ARG A CA 1
ATOM 1149 C C . ARG A 1 141 ? -3.613 -33.594 -53.438 1 59.72 141 ARG A C 1
ATOM 1151 O O . ARG A 1 141 ? -4.152 -32.562 -53.812 1 59.72 141 ARG A O 1
ATOM 1158 N N . PRO A 1 142 ? -2.742 -34.125 -54.25 1 53.91 142 PRO A N 1
ATOM 1159 C CA . PRO A 1 142 ? -2.838 -33.938 -55.688 1 53.91 142 PRO A CA 1
ATOM 1160 C C . PRO A 1 142 ? -4.277 -34 -56.219 1 53.91 142 PRO A C 1
ATOM 1162 O O . PRO A 1 142 ? -5.109 -34.688 -55.625 1 53.91 142 PRO A O 1
ATOM 1165 N N . PHE A 1 143 ? -4.777 -32.938 -56.781 1 49.69 143 PHE A N 1
ATOM 1166 C CA . PHE A 1 143 ? -5.93 -33.125 -57.656 1 49.69 143 PHE A CA 1
ATOM 1167 C C . PHE A 1 143 ? -5.809 -34.406 -58.438 1 49.69 143 PHE A C 1
ATOM 1169 O O . PHE A 1 143 ? -5.016 -34.5 -59.375 1 49.69 143 PHE A O 1
ATOM 1176 N N . ASN A 1 144 ? -5.805 -35.469 -58.031 1 43.84 144 ASN A N 1
ATOM 1177 C CA . ASN A 1 144 ? -5.926 -36.594 -58.938 1 43.84 144 ASN A CA 1
ATOM 1178 C C . ASN A 1 144 ? -7.059 -36.438 -59.938 1 43.84 144 ASN A C 1
ATOM 1180 O O . ASN A 1 144 ? -8.234 -36.469 -59.562 1 43.84 144 ASN A O 1
ATOM 1184 N N . GLY A 1 145 ? -6.938 -35.469 -60.688 1 42.44 145 GLY A N 1
ATOM 1185 C CA . GLY A 1 145 ? -7.73 -35.375 -61.906 1 42.44 145 GLY A CA 1
ATOM 1186 C C . GLY A 1 145 ? -8.039 -36.719 -62.531 1 42.44 145 GLY A C 1
ATOM 1187 O O . GLY A 1 145 ? -8.695 -36.812 -63.594 1 42.44 145 GLY A O 1
ATOM 1188 N N . HIS A 1 146 ? -7.172 -37.688 -62.188 1 42.47 146 HIS A N 1
ATOM 1189 C CA . HIS A 1 146 ? -7.395 -38.875 -63.031 1 42.47 146 HIS A CA 1
ATOM 1190 C C . HIS A 1 146 ? -8.656 -39.625 -62.625 1 42.47 146 HIS A C 1
ATOM 1192 O O . HIS A 1 146 ? -9.062 -40.562 -63.281 1 42.47 146 HIS A O 1
ATOM 1198 N N . LYS A 1 147 ? -8.977 -39.594 -61.375 1 42.03 147 LYS A N 1
ATOM 1199 C CA . LYS A 1 147 ? -10.023 -40.562 -61.156 1 42.03 147 LYS A CA 1
ATOM 1200 C C . LYS A 1 147 ? -11.359 -40.094 -61.719 1 42.03 147 LYS A C 1
ATOM 1202 O O . LYS A 1 147 ? -12.336 -40.844 -61.719 1 42.03 147 LYS A O 1
ATOM 1207 N N . ALA A 1 148 ? -11.531 -38.75 -61.781 1 39.47 148 ALA A N 1
ATOM 1208 C CA . ALA A 1 148 ? -12.859 -38.469 -62.312 1 39.47 148 ALA A CA 1
ATOM 1209 C C . ALA A 1 148 ? -12.984 -38.938 -63.781 1 39.47 148 ALA A C 1
ATOM 1211 O O . ALA A 1 148 ? -14.078 -38.938 -64.312 1 39.47 148 ALA A O 1
ATOM 1212 N N . PHE A 1 149 ? -11.859 -38.938 -64.438 1 36.53 149 PHE A N 1
ATOM 1213 C CA . PHE A 1 149 ? -12.094 -39.281 -65.812 1 36.53 149 PHE A CA 1
ATOM 1214 C C . PHE A 1 149 ? -12.422 -40.781 -65.938 1 36.53 149 PHE A C 1
ATOM 1216 O O . PHE A 1 149 ? -12.812 -41.219 -67.062 1 36.53 149 PHE A O 1
ATOM 1223 N N . SER A 1 150 ? -11.922 -41.594 -65.125 1 36.31 150 SER A N 1
ATOM 1224 C CA . SER A 1 150 ? -12.031 -43 -65.5 1 36.31 150 SER A CA 1
ATOM 1225 C C . SER A 1 150 ? -13.453 -43.5 -65.312 1 36.31 150 SER A C 1
ATOM 1227 O O . SER A 1 150 ? -13.766 -44.625 -65.688 1 36.31 150 SER A O 1
ATOM 1229 N N . THR A 1 151 ? -14.156 -43.031 -64.375 1 36.47 151 THR A N 1
ATOM 1230 C CA . THR A 1 151 ? -15.391 -43.781 -64.125 1 36.47 151 THR A CA 1
ATOM 1231 C C . THR A 1 151 ? -16.359 -43.562 -65.312 1 36.47 151 THR A C 1
ATOM 1233 O O . THR A 1 151 ? -17.469 -44.094 -65.312 1 36.47 151 THR A O 1
ATOM 1236 N N . MET A 1 152 ? -16.156 -42.469 -66 1 33.31 152 MET A N 1
ATOM 1237 C CA . MET A 1 152 ? -17.188 -42.375 -67 1 33.31 152 MET A CA 1
ATOM 1238 C C . MET A 1 152 ? -17.094 -43.531 -68 1 33.31 152 MET A C 1
ATOM 1240 O O . MET A 1 152 ? -17.969 -43.688 -68.812 1 33.31 152 MET A O 1
ATOM 1244 N N . ASN A 1 153 ? -15.922 -44 -68.188 1 31.81 153 ASN A N 1
ATOM 1245 C CA . ASN A 1 153 ? -15.945 -44.938 -69.312 1 31.81 153 ASN A CA 1
ATOM 1246 C C . ASN A 1 153 ? -16.812 -46.156 -69 1 31.81 153 ASN A C 1
ATOM 1248 O O . ASN A 1 153 ? -17.266 -46.844 -69.875 1 31.81 153 ASN A O 1
ATOM 1252 N N . ASN A 1 154 ? -16.703 -46.594 -67.812 1 32.25 154 ASN A N 1
ATOM 1253 C CA . ASN A 1 154 ? -17.188 -47.969 -67.75 1 32.25 154 ASN A CA 1
ATOM 1254 C C . ASN A 1 154 ? -18.703 -48.031 -67.75 1 32.25 154 ASN A C 1
ATOM 1256 O O . ASN A 1 154 ? -19.297 -49.094 -67.5 1 32.25 154 ASN A O 1
ATOM 1260 N N . ILE A 1 155 ? -19.344 -46.906 -67.5 1 31.2 155 ILE A N 1
ATOM 1261 C CA . ILE A 1 155 ? -20.766 -47.219 -67.375 1 31.2 155 ILE A CA 1
ATOM 1262 C C . ILE A 1 155 ? -21.297 -47.844 -68.625 1 31.2 155 ILE A C 1
ATOM 1264 O O . ILE A 1 155 ? -22.406 -48.375 -68.688 1 31.2 155 ILE A O 1
ATOM 1268 N N . ASN A 1 156 ? -20.734 -47.344 -69.75 1 29.97 156 ASN A N 1
ATOM 1269 C CA . ASN A 1 156 ? -21.625 -47.688 -70.875 1 29.97 156 ASN A CA 1
ATOM 1270 C C . ASN A 1 156 ? -21.734 -49.188 -71.062 1 29.97 156 ASN A C 1
ATOM 1272 O O . ASN A 1 156 ? -22.516 -49.688 -71.875 1 29.97 156 ASN A O 1
ATOM 1276 N N . GLN A 1 157 ? -20.547 -49.75 -70.812 1 30.61 157 GLN A N 1
ATOM 1277 C CA . GLN A 1 157 ? -20.609 -51 -71.625 1 30.61 157 GLN A CA 1
ATOM 1278 C C . GLN A 1 157 ? -21.656 -51.938 -71.062 1 30.61 157 GLN A C 1
ATOM 1280 O O . GLN A 1 157 ? -21.938 -53 -71.625 1 30.61 157 GLN A O 1
ATOM 1285 N N . ARG A 1 158 ? -21.781 -51.844 -69.75 1 32.19 158 ARG A N 1
ATOM 1286 C CA . ARG A 1 158 ? -22.375 -53.125 -69.375 1 32.19 158 ARG A CA 1
ATOM 1287 C C . ARG A 1 158 ? -23.781 -53.25 -69.938 1 32.19 158 ARG A C 1
ATOM 1289 O O . ARG A 1 158 ? -24.422 -54.312 -69.812 1 32.19 158 ARG A O 1
ATOM 1296 N N . ARG A 1 159 ? -24.422 -52 -70.062 1 29.84 159 ARG A N 1
ATOM 1297 C CA . ARG A 1 159 ? -25.844 -52.375 -70.062 1 29.84 159 ARG A CA 1
ATOM 1298 C C . ARG A 1 159 ? -26.172 -53.125 -71.375 1 29.84 159 ARG A C 1
ATOM 1300 O O . ARG A 1 159 ? -27.344 -53.375 -71.625 1 29.84 159 ARG A O 1
ATOM 1307 N N . ILE A 1 160 ? -25.203 -52.875 -72.375 1 28.88 160 ILE A N 1
ATOM 1308 C CA . ILE A 1 160 ? -25.812 -53.25 -73.625 1 28.88 160 ILE A CA 1
ATOM 1309 C C . ILE A 1 160 ? -26.344 -54.688 -73.5 1 28.88 160 ILE A C 1
ATOM 1311 O O . ILE A 1 160 ? -26.969 -55.188 -74.438 1 28.88 160 ILE A O 1
ATOM 1315 N N . VAL A 1 161 ? -25.641 -55.406 -72.812 1 28.5 161 VAL A N 1
ATOM 1316 C CA . VAL A 1 161 ? -25.797 -56.719 -73.438 1 28.5 161 VAL A CA 1
ATOM 1317 C C . VAL A 1 161 ? -27.266 -57.156 -73.312 1 28.5 161 VAL A C 1
ATOM 1319 O O . VAL A 1 161 ? -27.609 -58.281 -73.75 1 28.5 161 VAL A O 1
ATOM 1322 N N . SER A 1 162 ? -27.969 -56.438 -72.312 1 26.86 162 SER A N 1
ATOM 1323 C CA . SER A 1 162 ? -29 -57.438 -72.062 1 26.86 162 SER A CA 1
ATOM 1324 C C . SER A 1 162 ? -29.922 -57.594 -73.25 1 26.86 162 SER A C 1
ATOM 1326 O O . SER A 1 162 ? -30.312 -58.719 -73.562 1 26.86 162 SER A O 1
ATOM 1328 N N . GLN A 1 163 ? -30.578 -56.438 -73.5 1 25.39 163 GLN A N 1
ATOM 1329 C CA . GLN A 1 163 ? -31.984 -56.688 -73.812 1 25.39 163 GLN A CA 1
ATOM 1330 C C . GLN A 1 163 ? -32.156 -57.125 -75.312 1 25.39 163 GLN A C 1
ATOM 1332 O O . GLN A 1 163 ? -32.25 -56.281 -76.188 1 25.39 163 GLN A O 1
ATOM 1337 N N . GLN A 1 164 ? -31.328 -57.844 -75.812 1 26.75 164 GLN A N 1
ATOM 1338 C CA . GLN A 1 164 ? -31.609 -58.156 -77.25 1 26.75 164 GLN A CA 1
ATOM 1339 C C . GLN A 1 164 ? -33.031 -58.688 -77.438 1 26.75 164 GLN A C 1
ATOM 1341 O O . GLN A 1 164 ? -33.188 -59.906 -77.625 1 26.75 164 GLN A O 1
ATOM 1346 N N . ARG A 1 165 ? -33.969 -58.344 -76.5 1 24.83 165 ARG A N 1
ATOM 1347 C CA . ARG A 1 165 ? -35.156 -59.094 -76.875 1 24.83 165 ARG A CA 1
ATOM 1348 C C . ARG A 1 165 ? -35.531 -58.75 -78.312 1 24.83 165 ARG A C 1
ATOM 1350 O O . ARG A 1 165 ? -35.219 -57.656 -78.812 1 24.83 165 ARG A O 1
ATOM 1357 N N . PHE A 1 166 ? -36.281 -59.531 -79 1 24.16 166 PHE A N 1
ATOM 1358 C CA . PHE A 1 166 ? -36.688 -60 -80.312 1 24.16 166 PHE A CA 1
ATOM 1359 C C . PHE A 1 166 ? -37.625 -59 -81 1 24.16 166 PHE A C 1
ATOM 1361 O O . PHE A 1 166 ? -37.906 -59.125 -82.188 1 24.16 166 PHE A O 1
ATOM 1368 N N . MET A 1 167 ? -38.312 -58.062 -80.125 1 24.53 167 MET A N 1
ATOM 1369 C CA . MET A 1 167 ? -39.594 -58.094 -80.812 1 24.53 167 MET A CA 1
ATOM 1370 C C . MET A 1 167 ? -39.469 -57.5 -82.25 1 24.53 167 MET A C 1
ATOM 1372 O O . MET A 1 167 ? -38.531 -56.75 -82.5 1 24.53 167 MET A O 1
ATOM 1376 N N . GLY A 1 168 ? -40.469 -57.781 -83.125 1 21.8 168 GLY A N 1
ATOM 1377 C CA . GLY A 1 168 ? -41.062 -57.906 -84.438 1 21.8 168 GLY A CA 1
ATOM 1378 C C . GLY A 1 168 ? -41.25 -56.594 -85.125 1 21.8 168 GLY A C 1
ATOM 1379 O O . GLY A 1 168 ? -40.5 -56.219 -86 1 21.8 168 GLY A O 1
ATOM 1380 N N . LEU A 1 169 ? -42.5 -56.031 -85.125 1 24.16 169 LEU A N 1
ATOM 1381 C CA . LEU A 1 169 ? -43.219 -55.844 -86.375 1 24.16 169 LEU A CA 1
ATOM 1382 C C . LEU A 1 169 ? -42.938 -54.469 -87 1 24.16 169 LEU A C 1
ATOM 1384 O O . LEU A 1 169 ? -42.031 -53.75 -86.5 1 24.16 169 LEU A O 1
ATOM 1388 N N . GLY A 1 170 ? -44.031 -53.656 -87.188 1 24.59 170 GLY A N 1
ATOM 1389 C CA . GLY A 1 170 ? -44.781 -53.094 -88.25 1 24.59 170 GLY A CA 1
ATOM 1390 C C . GLY A 1 170 ? -44.438 -51.656 -88.562 1 24.59 170 GLY A C 1
ATOM 1391 O O . GLY A 1 170 ? -43.844 -50.969 -87.75 1 24.59 170 GLY A O 1
ATOM 1392 N N . GLU A 1 171 ? -44.531 -51.281 -89.75 1 28.67 171 GLU A N 1
ATOM 1393 C CA . GLU A 1 171 ? -44.281 -50.25 -90.75 1 28.67 171 GLU A CA 1
ATOM 1394 C C . GLU A 1 171 ? -45 -48.969 -90.438 1 28.67 171 GLU A C 1
ATOM 1396 O O . GLU A 1 171 ? -46.188 -48.812 -90.688 1 28.67 171 GLU A O 1
ATOM 1401 N N . ARG A 1 172 ? -44.812 -48.5 -89.25 1 24.28 172 ARG A N 1
ATOM 1402 C CA . ARG A 1 172 ? -45.625 -47.344 -88.938 1 24.28 172 ARG A CA 1
ATOM 1403 C C . ARG A 1 172 ? -45.469 -46.281 -90 1 24.28 172 ARG A C 1
ATOM 1405 O O . ARG A 1 172 ? -44.375 -46.156 -90.625 1 24.28 172 ARG A O 1
ATOM 1412 N N . HIS A 1 173 ? -46.531 -45.531 -90.125 1 27.23 173 HIS A N 1
ATOM 1413 C CA . HIS A 1 173 ? -47.344 -44.656 -90.938 1 27.23 173 HIS A CA 1
ATOM 1414 C C . HIS A 1 173 ? -46.594 -43.375 -91.312 1 27.23 173 HIS A C 1
ATOM 1416 O O . HIS A 1 173 ? -46.5 -43.031 -92.5 1 27.23 173 HIS A O 1
ATOM 1422 N N . GLU A 1 174 ? -46.906 -42.281 -90.562 1 28.61 174 GLU A N 1
ATOM 1423 C CA . GLU A 1 174 ? -47.688 -41.125 -91 1 28.61 174 GLU A CA 1
ATOM 1424 C C . GLU A 1 174 ? -46.781 -40.062 -91.625 1 28.61 174 GLU A C 1
ATOM 1426 O O . GLU A 1 174 ? -45.594 -39.969 -91.312 1 28.61 174 GLU A O 1
ATOM 1431 N N . GLY A 1 175 ? -47.406 -39.344 -92.5 1 34.16 175 GLY A N 1
ATOM 1432 C CA . GLY A 1 175 ? -47.219 -38.406 -93.625 1 34.16 175 GLY A CA 1
ATOM 1433 C C . GLY A 1 175 ? -46.75 -37.031 -93.188 1 34.16 175 GLY A C 1
ATOM 1434 O O . GLY A 1 175 ? -46.75 -36.094 -94 1 34.16 175 GLY A O 1
ATOM 1435 N N . LEU A 1 176 ? -46.156 -36.781 -92.125 1 35.44 176 LEU A N 1
ATOM 1436 C CA . LEU A 1 176 ? -46.219 -35.438 -91.625 1 35.44 176 LEU A CA 1
ATOM 1437 C C . LEU A 1 176 ? -45.75 -34.406 -92.625 1 35.44 176 LEU A C 1
ATOM 1439 O O . LEU A 1 176 ? -44.656 -34.531 -93.188 1 35.44 176 LEU A O 1
ATOM 1443 N N . VAL A 1 177 ? -46.656 -33.719 -93.312 1 40.75 177 VAL A N 1
ATOM 1444 C CA . VAL A 1 177 ? -46.719 -32.719 -94.375 1 40.75 177 VAL A CA 1
ATOM 1445 C C . VAL A 1 177 ? -46.062 -31.422 -93.938 1 40.75 177 VAL A C 1
ATOM 1447 O O . VAL A 1 177 ? -45.969 -31.141 -92.75 1 40.75 177 VAL A O 1
ATOM 1450 N N . CYS A 1 178 ? -45.562 -30.578 -94.938 1 45.47 178 CYS A N 1
ATOM 1451 C CA . CYS A 1 178 ? -44.812 -29.344 -94.75 1 45.47 178 CYS A CA 1
ATOM 1452 C C . CYS A 1 178 ? -45.688 -28.25 -94.125 1 45.47 178 CYS A C 1
ATOM 1454 O O . CYS A 1 178 ? -46.75 -27.938 -94.688 1 45.47 178 CYS A O 1
ATOM 1456 N N . TYR A 1 179 ? -46 -27.969 -92.938 1 44.41 179 TYR A N 1
ATOM 1457 C CA . TYR A 1 179 ? -46.938 -26.984 -92.375 1 44.41 179 TYR A CA 1
ATOM 1458 C C . TYR A 1 179 ? -46.969 -25.734 -93.25 1 44.41 179 TYR A C 1
ATOM 1460 O O . TYR A 1 179 ? -48.031 -25.188 -93.5 1 44.41 179 TYR A O 1
ATOM 1468 N N . ARG A 1 180 ? -45.969 -24.906 -93.5 1 45.41 180 ARG A N 1
ATOM 1469 C CA . ARG A 1 180 ? -46 -23.609 -94.125 1 45.41 180 ARG A CA 1
ATOM 1470 C C . ARG A 1 180 ? -46.25 -23.75 -95.625 1 45.41 180 ARG A C 1
ATOM 1472 O O . ARG A 1 180 ? -47.062 -23.047 -96.188 1 45.41 180 ARG A O 1
ATOM 1479 N N . CYS A 1 181 ? -45.406 -24.5 -96.5 1 46.81 181 CYS A N 1
ATOM 1480 C CA . CYS A 1 181 ? -45.562 -24.625 -97.938 1 46.81 181 CYS A CA 1
ATOM 1481 C C . CYS A 1 181 ? -46.406 -25.844 -98.312 1 46.81 181 CYS A C 1
ATOM 1483 O O . CYS A 1 181 ? -46.719 -26.094 -99.5 1 46.81 181 CYS A O 1
ATOM 1485 N N . GLY A 1 182 ? -47.219 -26.641 -97.5 1 46.94 182 GLY A N 1
ATOM 1486 C CA . GLY A 1 182 ? -48.219 -27.688 -97.688 1 46.94 182 GLY A CA 1
ATOM 1487 C C . GLY A 1 182 ? -47.625 -29.031 -98.062 1 46.94 182 GLY A C 1
ATOM 1488 O O . GLY A 1 182 ? -48.344 -30.016 -98.25 1 46.94 182 GLY A O 1
ATOM 1489 N N . LYS A 1 183 ? -46.5 -29.141 -98.812 1 44.88 183 LYS A N 1
ATOM 1490 C CA . LYS A 1 183 ? -46.094 -30.328 -99.562 1 44.88 183 LYS A CA 1
ATOM 1491 C C . LYS A 1 183 ? -45.5 -31.391 -98.625 1 44.88 183 LYS A C 1
ATOM 1493 O O . LYS A 1 183 ? -44.969 -31.062 -97.562 1 44.88 183 LYS A O 1
ATOM 1498 N N . PRO A 1 184 ? -45.844 -32.75 -98.625 1 45.94 184 PRO A N 1
ATOM 1499 C CA . PRO A 1 184 ? -45.438 -33.906 -97.812 1 45.94 184 PRO A CA 1
ATOM 1500 C C . PRO A 1 184 ? -43.906 -34.094 -97.812 1 45.94 184 PRO A C 1
ATOM 1502 O O . PRO A 1 184 ? -43.281 -34 -98.875 1 45.94 184 PRO A O 1
ATOM 1505 N N . GLY A 1 185 ? -43.031 -33.375 -97 1 33.94 185 GLY A N 1
ATOM 1506 C CA . GLY A 1 185 ? -41.719 -33.938 -97.125 1 33.94 185 GLY A CA 1
ATOM 1507 C C . GLY A 1 185 ? -41.531 -35.188 -96.312 1 33.94 185 GLY A C 1
ATOM 1508 O O . GLY A 1 185 ? -42.312 -35.438 -95.375 1 33.94 185 GLY A O 1
ATOM 1509 N N . MET B 1 1 ? -8.438 -7.289 22.922 1 30.94 1 MET B N 1
ATOM 1510 C CA . MET B 1 1 ? -9.812 -6.828 23.125 1 30.94 1 MET B CA 1
ATOM 1511 C C . MET B 1 1 ? -10.812 -7.879 22.656 1 30.94 1 MET B C 1
ATOM 1513 O O . MET B 1 1 ? -11.883 -8.031 23.25 1 30.94 1 MET B O 1
ATOM 1517 N N . VAL B 1 2 ? -10.375 -8.688 21.734 1 36.84 2 VAL B N 1
ATOM 1518 C CA . VAL B 1 2 ? -11.273 -9.75 21.312 1 36.84 2 VAL B CA 1
ATOM 1519 C C . VAL B 1 2 ? -11.359 -10.82 22.406 1 36.84 2 VAL B C 1
ATOM 1521 O O . VAL B 1 2 ? -12.375 -11.508 22.531 1 36.84 2 VAL B O 1
ATOM 1524 N N . LYS B 1 3 ? -10.297 -10.93 23.078 1 44.31 3 LYS B N 1
ATOM 1525 C CA . LYS B 1 3 ? -10.32 -11.922 24.156 1 44.31 3 LYS B CA 1
ATOM 1526 C C . LYS B 1 3 ? -11.383 -11.586 25.188 1 44.31 3 LYS B C 1
ATOM 1528 O O . LYS B 1 3 ? -12.039 -12.477 25.734 1 44.31 3 LYS B O 1
ATOM 1533 N N . SER B 1 4 ? -11.406 -10.266 25.344 1 43.25 4 SER B N 1
ATOM 1534 C CA . SER B 1 4 ? -12.328 -9.906 26.422 1 43.25 4 SER B CA 1
ATOM 1535 C C . SER B 1 4 ? -13.773 -10.148 26.016 1 43.25 4 SER B C 1
ATOM 1537 O O . SER B 1 4 ? -14.641 -10.328 26.859 1 43.25 4 SER B O 1
ATOM 1539 N N . TYR B 1 5 ? -13.977 -9.961 24.641 1 43.78 5 TYR B N 1
ATOM 1540 C CA . TYR B 1 5 ? -15.375 -10.156 24.266 1 43.78 5 TYR B CA 1
ATOM 1541 C C . TYR B 1 5 ? -15.758 -11.625 24.312 1 43.78 5 TYR B C 1
ATOM 1543 O O . TYR B 1 5 ? -16.906 -11.969 24.594 1 43.78 5 TYR B O 1
ATOM 1551 N N . ILE B 1 6 ? -14.828 -12.414 24.047 1 49.22 6 ILE B N 1
ATOM 1552 C CA . ILE B 1 6 ? -15.133 -13.836 24.062 1 49.22 6 ILE B CA 1
ATOM 1553 C C . ILE B 1 6 ? -15.297 -14.32 25.5 1 49.22 6 ILE B C 1
ATOM 1555 O O . ILE B 1 6 ? -16.094 -15.234 25.766 1 49.22 6 ILE B O 1
ATOM 1559 N N . LEU B 1 7 ? -14.625 -13.656 26.266 1 48.06 7 LEU B N 1
ATOM 1560 C CA . LEU B 1 7 ? -14.695 -14.18 27.625 1 48.06 7 LEU B CA 1
ATOM 1561 C C . LEU B 1 7 ? -16.094 -13.984 28.203 1 48.06 7 LEU B C 1
ATOM 1563 O O . LEU B 1 7 ? -16.547 -14.781 29.031 1 48.06 7 LEU B O 1
ATOM 1567 N N . ASN B 1 8 ? -16.656 -12.812 27.781 1 46.94 8 ASN B N 1
ATOM 1568 C CA . ASN B 1 8 ? -17.875 -12.586 28.531 1 46.94 8 ASN B CA 1
ATOM 1569 C C . ASN B 1 8 ? -19.078 -13.273 27.875 1 46.94 8 ASN B C 1
ATOM 1571 O O . ASN B 1 8 ? -20.219 -12.984 28.219 1 46.94 8 ASN B O 1
ATOM 1575 N N . VAL B 1 9 ? -18.938 -13.867 26.672 1 52.16 9 VAL B N 1
ATOM 1576 C CA . VAL B 1 9 ? -20.141 -14.531 26.172 1 52.16 9 VAL B CA 1
ATOM 1577 C C . VAL B 1 9 ? -20.281 -15.898 26.828 1 52.16 9 VAL B C 1
ATOM 1579 O O . VAL B 1 9 ? -19.453 -16.781 26.641 1 52.16 9 VAL B O 1
ATOM 1582 N N . SER B 1 10 ? -20.891 -15.984 27.891 1 54.88 10 SER B N 1
ATOM 1583 C CA . SER B 1 10 ? -21.266 -17.172 28.656 1 54.88 10 SER B CA 1
ATOM 1584 C C . SER B 1 10 ? -21.922 -18.219 27.75 1 54.88 10 SER B C 1
ATOM 1586 O O . SER B 1 10 ? -21.969 -19.406 28.094 1 54.88 10 SER B O 1
ATOM 1588 N N . ASP B 1 11 ? -22.688 -17.75 26.766 1 59.38 11 ASP B N 1
ATOM 1589 C CA . ASP B 1 11 ? -23.422 -18.75 25.984 1 59.38 11 ASP B CA 1
ATOM 1590 C C . ASP B 1 11 ? -22.625 -19.203 24.766 1 59.38 11 ASP B C 1
ATOM 1592 O O . ASP B 1 11 ? -22.203 -18.391 23.953 1 59.38 11 ASP B O 1
ATOM 1596 N N . PRO B 1 12 ? -22.188 -20.422 24.812 1 63.97 12 PRO B N 1
ATOM 1597 C CA . PRO B 1 12 ? -21.359 -21.016 23.766 1 63.97 12 PRO B CA 1
ATOM 1598 C C . PRO B 1 12 ? -21.891 -20.719 22.359 1 63.97 12 PRO B C 1
ATOM 1600 O O . PRO B 1 12 ? -21.094 -20.578 21.438 1 63.97 12 PRO B O 1
ATOM 1603 N N . THR B 1 13 ? -23.203 -20.625 22.281 1 63.28 13 THR B N 1
ATOM 1604 C CA . THR B 1 13 ? -23.797 -20.391 20.969 1 63.28 13 THR B CA 1
ATOM 1605 C C . THR B 1 13 ? -23.469 -18.984 20.469 1 63.28 13 THR B C 1
ATOM 1607 O O . THR B 1 13 ? -23.141 -18.797 19.297 1 63.28 13 THR B O 1
ATOM 1610 N N . VAL B 1 14 ? -23.609 -18.094 21.406 1 63.81 14 VAL B N 1
ATOM 1611 C CA . VAL B 1 14 ? -23.328 -16.703 21.062 1 63.81 14 VAL B CA 1
ATOM 1612 C C . VAL B 1 14 ? -21.844 -16.531 20.75 1 63.81 14 VAL B C 1
ATOM 1614 O O . VAL B 1 14 ? -21.469 -15.828 19.812 1 63.81 14 VAL B O 1
ATOM 1617 N N . ALA B 1 15 ? -21.094 -17.203 21.578 1 64.38 15 ALA B N 1
ATOM 1618 C CA . ALA B 1 15 ? -19.656 -17.172 21.344 1 64.38 15 ALA B CA 1
ATOM 1619 C C . ALA B 1 15 ? -19.312 -17.719 19.969 1 64.38 15 ALA B C 1
ATOM 1621 O O . ALA B 1 15 ? -18.453 -17.188 19.266 1 64.38 15 ALA B O 1
ATOM 1622 N N . GLY B 1 16 ? -20 -18.781 19.594 1 63.12 16 GLY B N 1
ATOM 1623 C CA . GLY B 1 16 ? -19.812 -19.375 18.281 1 63.12 16 GLY B CA 1
ATOM 1624 C C . GLY B 1 16 ? -20.188 -18.438 17.156 1 63.12 16 GLY B C 1
ATOM 1625 O O . GLY B 1 16 ? -19.469 -18.344 16.156 1 63.12 16 GLY B O 1
ATOM 1626 N N . GLU B 1 17 ? -21.297 -17.781 17.375 1 64.19 17 GLU B N 1
ATOM 1627 C CA . GLU B 1 17 ? -21.766 -16.844 16.359 1 64.19 17 GLU B CA 1
ATOM 1628 C C . GLU B 1 17 ? -20.812 -15.672 16.203 1 64.19 17 GLU B C 1
ATOM 1630 O O . GLU B 1 17 ? -20.547 -15.227 15.094 1 64.19 17 GLU B O 1
ATOM 1635 N N . VAL B 1 18 ? -20.375 -15.234 17.344 1 61.56 18 VAL B N 1
ATOM 1636 C CA . VAL B 1 18 ? -19.438 -14.117 17.328 1 61.56 18 VAL B CA 1
ATOM 1637 C C . VAL B 1 18 ? -18.141 -14.547 16.625 1 61.56 18 VAL B C 1
ATOM 1639 O O . VAL B 1 18 ? -17.594 -13.812 15.805 1 61.56 18 VAL B O 1
ATOM 1642 N N . LEU B 1 19 ? -17.828 -15.773 17.016 1 62.66 19 LEU B N 1
ATOM 1643 C CA . LEU B 1 19 ? -16.625 -16.297 16.391 1 62.66 19 LEU B CA 1
ATOM 1644 C C . LEU B 1 19 ? -16.812 -16.469 14.883 1 62.66 19 LEU B C 1
ATOM 1646 O O . LEU B 1 19 ? -15.93 -16.141 14.102 1 62.66 19 LEU B O 1
ATOM 1650 N N . ALA B 1 20 ? -18 -16.922 14.57 1 62.84 20 ALA B N 1
ATOM 1651 C CA . ALA B 1 20 ? -18.312 -17.125 13.156 1 62.84 20 ALA B CA 1
ATOM 1652 C C . ALA B 1 20 ? -18.297 -15.789 12.406 1 62.84 20 ALA B C 1
ATOM 1654 O O . ALA B 1 20 ? -17.812 -15.711 11.273 1 62.84 20 ALA B O 1
ATOM 1655 N N . LYS B 1 21 ? -18.844 -14.844 13.047 1 62.31 21 LYS B N 1
ATOM 1656 C CA . LYS B 1 21 ? -18.859 -13.516 12.43 1 62.31 21 LYS B CA 1
ATOM 1657 C C . LYS B 1 21 ? -17.453 -12.961 12.273 1 62.31 21 LYS B C 1
ATOM 1659 O O . LYS B 1 21 ? -17.109 -12.383 11.242 1 62.31 21 LYS B O 1
ATOM 1664 N N . VAL B 1 22 ? -16.766 -13.242 13.352 1 62.03 22 VAL B N 1
ATOM 1665 C CA . VAL B 1 22 ? -15.383 -12.781 13.297 1 62.03 22 VAL B CA 1
ATOM 1666 C C . VAL B 1 22 ? -14.633 -13.531 12.195 1 62.03 22 VAL B C 1
ATOM 1668 O O . VAL B 1 22 ? -13.906 -12.922 11.414 1 62.03 22 VAL B O 1
ATOM 1671 N N . TYR B 1 23 ? -14.953 -14.781 12.156 1 61.88 23 TYR B N 1
ATOM 1672 C CA . TYR B 1 23 ? -14.258 -15.609 11.172 1 61.88 23 TYR B CA 1
ATOM 1673 C C . TYR B 1 23 ? -14.727 -15.289 9.758 1 61.88 23 TYR B C 1
ATOM 1675 O O . TYR B 1 23 ? -13.93 -15.289 8.82 1 61.88 23 TYR B O 1
ATOM 1683 N N . SER B 1 24 ? -15.984 -15.047 9.789 1 64.44 24 SER B N 1
ATOM 1684 C CA . SER B 1 24 ? -16.516 -14.719 8.469 1 64.44 24 SER B CA 1
ATOM 1685 C C . SER B 1 24 ? -15.945 -13.398 7.957 1 64.44 24 SER B C 1
ATOM 1687 O O . SER B 1 24 ? -15.844 -13.188 6.746 1 64.44 24 SER B O 1
ATOM 1689 N N . ARG B 1 25 ? -15.391 -12.68 8.914 1 69.06 25 ARG B N 1
ATOM 1690 C CA . ARG B 1 25 ? -14.852 -11.383 8.516 1 69.06 25 ARG B CA 1
ATOM 1691 C C . ARG B 1 25 ? -13.375 -11.492 8.141 1 69.06 25 ARG B C 1
ATOM 1693 O O . ARG B 1 25 ? -12.836 -10.617 7.469 1 69.06 25 ARG B O 1
ATOM 1700 N N . GLN B 1 26 ? -12.906 -12.734 8.461 1 79.94 26 GLN B N 1
ATOM 1701 C CA . GLN B 1 26 ? -11.469 -12.828 8.242 1 79.94 26 GLN B CA 1
ATOM 1702 C C . GLN B 1 26 ? -11.156 -13.672 7.008 1 79.94 26 GLN B C 1
ATOM 1704 O O . GLN B 1 26 ? -10.102 -14.305 6.941 1 79.94 26 GLN B O 1
ATOM 1709 N N . THR B 1 27 ? -12.148 -13.695 6.129 1 86.06 27 THR B N 1
ATOM 1710 C CA . THR B 1 27 ? -11.844 -14.375 4.871 1 86.06 27 THR B CA 1
ATOM 1711 C C . THR B 1 27 ? -10.773 -13.625 4.094 1 86.06 27 THR B C 1
ATOM 1713 O O . THR B 1 27 ? -10.555 -12.43 4.316 1 86.06 27 THR B O 1
ATOM 1716 N N . ILE B 1 28 ? -10.117 -14.297 3.23 1 89.31 28 ILE B N 1
ATOM 1717 C CA . ILE B 1 28 ? -9.078 -13.672 2.416 1 89.31 28 ILE B CA 1
ATOM 1718 C C . ILE B 1 28 ? -9.672 -12.508 1.623 1 89.31 28 ILE B C 1
ATOM 1720 O O . ILE B 1 28 ? -9.062 -11.445 1.521 1 89.31 28 ILE B O 1
ATOM 1724 N N . ALA B 1 29 ? -10.82 -12.742 1.107 1 90.88 29 ALA B N 1
ATOM 1725 C CA . ALA B 1 29 ? -11.469 -11.703 0.317 1 90.88 29 ALA B CA 1
ATOM 1726 C C . ALA B 1 29 ? -11.68 -10.43 1.142 1 90.88 29 ALA B C 1
ATOM 1728 O O . ALA B 1 29 ? -11.375 -9.328 0.681 1 90.88 29 ALA B O 1
ATOM 1729 N N . ASN B 1 30 ? -12.086 -10.602 2.363 1 90.62 30 ASN B N 1
ATOM 1730 C CA . ASN B 1 30 ? -12.344 -9.445 3.221 1 90.62 30 ASN B CA 1
ATOM 1731 C C . ASN B 1 30 ? -11.047 -8.75 3.631 1 90.62 30 ASN B C 1
ATOM 1733 O O . ASN B 1 30 ? -10.961 -7.523 3.621 1 90.62 30 ASN B O 1
ATOM 1737 N N . VAL B 1 31 ? -10.094 -9.555 3.959 1 92.94 31 VAL B N 1
ATOM 1738 C CA . VAL B 1 31 ? -8.805 -9.016 4.359 1 92.94 31 VAL B CA 1
ATOM 1739 C C . VAL B 1 31 ? -8.211 -8.195 3.215 1 92.94 31 VAL B C 1
ATOM 1741 O O . VAL B 1 31 ? -7.797 -7.051 3.41 1 92.94 31 VAL B O 1
ATOM 1744 N N . LEU B 1 32 ? -8.242 -8.75 2.088 1 94.44 32 LEU B N 1
ATOM 1745 C CA . LEU B 1 32 ? -7.684 -8.07 0.923 1 94.44 32 LEU B CA 1
ATOM 1746 C C . LEU B 1 32 ? -8.492 -6.828 0.576 1 94.44 32 LEU B C 1
ATOM 1748 O O . LEU B 1 32 ? -7.93 -5.82 0.136 1 94.44 32 LEU B O 1
ATOM 1752 N N . ASN B 1 33 ? -9.773 -6.898 0.791 1 94.12 33 ASN B N 1
ATOM 1753 C CA . ASN B 1 33 ? -10.617 -5.73 0.545 1 94.12 33 ASN B CA 1
ATOM 1754 C C . ASN B 1 33 ? -10.273 -4.582 1.491 1 94.12 33 ASN B C 1
ATOM 1756 O O . ASN B 1 33 ? -10.219 -3.426 1.073 1 94.12 33 ASN B O 1
ATOM 1760 N N . PHE B 1 34 ? -10.047 -4.91 2.719 1 94.06 34 PHE B N 1
ATOM 1761 C CA . PHE B 1 34 ? -9.672 -3.891 3.689 1 94.06 34 PHE B CA 1
ATOM 1762 C C . PHE B 1 34 ? -8.32 -3.277 3.336 1 94.06 34 PHE B C 1
ATOM 1764 O O . PHE B 1 34 ? -8.156 -2.057 3.391 1 94.06 34 PHE B O 1
ATOM 1771 N N . LEU B 1 35 ? -7.418 -4.094 2.928 1 95.12 35 LEU B N 1
ATOM 1772 C CA . LEU B 1 35 ? -6.094 -3.613 2.557 1 95.12 35 LEU B CA 1
ATOM 1773 C C . LEU B 1 35 ? -6.16 -2.773 1.286 1 95.12 35 LEU B C 1
ATOM 1775 O O . LEU B 1 35 ? -5.473 -1.754 1.175 1 95.12 35 LEU B O 1
ATOM 1779 N N . ASP B 1 36 ? -7.066 -3.162 0.383 1 95.88 36 ASP B N 1
ATOM 1780 C CA . ASP B 1 36 ? -7.289 -2.379 -0.83 1 95.88 36 ASP B CA 1
ATOM 1781 C C . ASP B 1 36 ? -7.812 -0.983 -0.494 1 95.88 36 ASP B C 1
ATOM 1783 O O . ASP B 1 36 ? -7.383 0.006 -1.093 1 95.88 36 ASP B O 1
ATOM 1787 N N . ARG B 1 37 ? -8.641 -0.929 0.376 1 95.94 37 ARG B N 1
ATOM 1788 C CA . ARG B 1 37 ? -9.227 0.35 0.768 1 95.94 37 ARG B CA 1
ATOM 1789 C C . ARG B 1 37 ? -8.18 1.256 1.408 1 95.94 37 ARG B C 1
ATOM 1791 O O . ARG B 1 37 ? -8.133 2.455 1.129 1 95.94 37 ARG B O 1
ATOM 1798 N N . LEU B 1 38 ? -7.371 0.651 2.203 1 95.81 38 LEU B N 1
ATOM 1799 C CA . LEU B 1 38 ? -6.309 1.438 2.818 1 95.81 38 LEU B CA 1
ATOM 1800 C C . LEU B 1 38 ? -5.324 1.937 1.766 1 95.81 38 LEU B C 1
ATOM 1802 O O . LEU B 1 38 ? -4.887 3.088 1.815 1 95.81 38 LEU B O 1
ATOM 1806 N N . GLU B 1 39 ? -5.047 1.098 0.878 1 93.88 39 GLU B N 1
ATOM 1807 C CA . GLU B 1 39 ? -4.094 1.429 -0.176 1 93.88 39 GLU B CA 1
ATOM 1808 C C . GLU B 1 39 ? -4.621 2.549 -1.067 1 93.88 39 GLU B C 1
ATOM 1810 O O . GLU B 1 39 ? -3.848 3.357 -1.583 1 93.88 39 GLU B O 1
ATOM 1815 N N . ASN B 1 40 ? -5.883 2.609 -1.159 1 93.94 40 ASN B N 1
ATOM 1816 C CA . ASN B 1 40 ? -6.477 3.537 -2.117 1 93.94 40 ASN B CA 1
ATOM 1817 C C . ASN B 1 40 ? -7.039 4.773 -1.425 1 93.94 40 ASN B C 1
ATOM 1819 O O . ASN B 1 40 ? -7.789 5.543 -2.029 1 93.94 40 ASN B O 1
ATOM 1823 N N . ILE B 1 41 ? -6.633 4.965 -0.23 1 95.69 41 ILE B N 1
ATOM 1824 C CA . ILE B 1 41 ? -7.137 6.133 0.484 1 95.69 41 ILE B CA 1
ATOM 1825 C C . ILE B 1 41 ? -6.582 7.406 -0.153 1 95.69 41 ILE B C 1
ATOM 1827 O O . ILE B 1 41 ? -5.422 7.441 -0.573 1 95.69 41 ILE B O 1
ATOM 1831 N N . LYS B 1 42 ? -7.438 8.461 -0.178 1 96.44 42 LYS B N 1
ATOM 1832 C CA . LYS B 1 42 ? -7.023 9.742 -0.752 1 96.44 42 LYS B CA 1
ATOM 1833 C C . LYS B 1 42 ? -7.676 10.906 -0.022 1 96.44 42 LYS B C 1
ATOM 1835 O O . LYS B 1 42 ? -8.867 10.867 0.285 1 96.44 42 LYS B O 1
ATOM 1840 N N . MET B 1 43 ? -6.875 11.828 0.205 1 97.44 43 MET B N 1
ATOM 1841 C CA . MET B 1 43 ? -7.441 13.086 0.699 1 97.44 43 MET B CA 1
ATOM 1842 C C . MET B 1 43 ? -8.07 13.883 -0.437 1 97.44 43 MET B C 1
ATOM 1844 O O . MET B 1 43 ? -7.496 13.984 -1.522 1 97.44 43 MET B O 1
ATOM 1848 N N . SER B 1 44 ? -9.266 14.352 -0.172 1 96.44 44 SER B N 1
ATOM 1849 C CA . SER B 1 44 ? -9.938 15.203 -1.153 1 96.44 44 SER B CA 1
ATOM 1850 C C . SER B 1 44 ? -9.891 16.672 -0.742 1 96.44 44 SER B C 1
ATOM 1852 O O . SER B 1 44 ? -9.578 16.984 0.408 1 96.44 44 SER B O 1
ATOM 1854 N N . GLU B 1 45 ? -10.227 17.516 -1.709 1 93.56 45 GLU B N 1
ATOM 1855 C CA . GLU B 1 45 ? -10.125 18.953 -1.496 1 93.56 45 GLU B CA 1
ATOM 1856 C C . GLU B 1 45 ? -11.086 19.422 -0.405 1 93.56 45 GLU B C 1
ATOM 1858 O O . GLU B 1 45 ? -10.812 20.391 0.301 1 93.56 45 GLU B O 1
ATOM 1863 N N . ASP B 1 46 ? -12.07 18.703 -0.224 1 92.94 46 ASP B N 1
ATOM 1864 C CA . ASP B 1 46 ? -13.109 19.125 0.708 1 92.94 46 ASP B CA 1
ATOM 1865 C C . ASP B 1 46 ? -12.859 18.562 2.105 1 92.94 46 ASP B C 1
ATOM 1867 O O . ASP B 1 46 ? -13.609 18.844 3.041 1 92.94 46 ASP B O 1
ATOM 1871 N N . MET B 1 47 ? -11.742 17.922 2.246 1 95.31 47 MET B N 1
ATOM 1872 C CA . MET B 1 47 ? -11.477 17.281 3.531 1 95.31 47 MET B CA 1
ATOM 1873 C C . MET B 1 47 ? -10.492 18.109 4.355 1 95.31 47 MET B C 1
ATOM 1875 O O . MET B 1 47 ? -9.492 18.594 3.834 1 95.31 47 MET B O 1
ATOM 1879 N N . SER B 1 48 ? -10.883 18.266 5.594 1 96.81 48 SER B N 1
ATOM 1880 C CA . SER B 1 48 ? -9.891 18.719 6.578 1 96.81 48 SER B CA 1
ATOM 1881 C C . SER B 1 48 ? -8.984 17.562 7.004 1 96.81 48 SER B C 1
ATOM 1883 O O . SER B 1 48 ? -9.266 16.406 6.707 1 96.81 48 SER B O 1
ATOM 1885 N N . VAL B 1 49 ? -7.953 17.844 7.719 1 97.69 49 VAL B N 1
ATOM 1886 C CA . VAL B 1 49 ? -7.078 16.812 8.273 1 97.69 49 VAL B CA 1
ATOM 1887 C C . VAL B 1 49 ? -7.875 15.906 9.211 1 97.69 49 VAL B C 1
ATOM 1889 O O . VAL B 1 49 ? -7.719 14.688 9.195 1 97.69 49 VAL B O 1
ATOM 1892 N N . SER B 1 50 ? -8.727 16.5 10.016 1 97.5 50 SER B N 1
ATOM 1893 C CA . SER B 1 50 ? -9.539 15.727 10.953 1 97.5 50 SER B CA 1
ATOM 1894 C C . SER B 1 50 ? -10.438 14.734 10.219 1 97.5 50 SER B C 1
ATOM 1896 O O . SER B 1 50 ? -10.516 13.57 10.594 1 97.5 50 SER B O 1
ATOM 1898 N N . THR B 1 51 ? -11.086 15.211 9.156 1 97.69 51 THR B N 1
ATOM 1899 C CA . THR B 1 51 ? -11.969 14.344 8.375 1 97.69 51 THR B CA 1
ATOM 1900 C C . THR B 1 51 ? -11.172 13.242 7.691 1 97.69 51 THR B C 1
ATOM 1902 O O . THR B 1 51 ? -11.586 12.078 7.691 1 97.69 51 THR B O 1
ATOM 1905 N N . PHE B 1 52 ? -10.07 13.641 7.09 1 98.31 52 PHE B N 1
ATOM 1906 C CA . PHE B 1 52 ? -9.203 12.672 6.441 1 98.31 52 PHE B CA 1
ATOM 1907 C C . PHE B 1 52 ? -8.734 11.617 7.434 1 98.31 52 PHE B C 1
ATOM 1909 O O . PHE B 1 52 ? -8.789 10.414 7.148 1 98.31 52 PHE B O 1
ATOM 1916 N N . MET B 1 53 ? -8.344 12.023 8.625 1 97.81 53 MET B N 1
ATOM 1917 C CA . MET B 1 53 ? -7.836 11.102 9.633 1 97.81 53 MET B CA 1
ATOM 1918 C C . MET B 1 53 ? -8.953 10.203 10.164 1 97.81 53 MET B C 1
ATOM 1920 O O . MET B 1 53 ? -8.711 9.055 10.531 1 97.81 53 MET B O 1
ATOM 1924 N N . GLN B 1 54 ? -10.109 10.703 10.195 1 97.5 54 GLN B N 1
ATOM 1925 C CA . GLN B 1 54 ? -11.242 9.852 10.562 1 97.5 54 GLN B CA 1
ATOM 1926 C C . GLN B 1 54 ? -11.398 8.695 9.586 1 97.5 54 GLN B C 1
ATOM 1928 O O . GLN B 1 54 ? -11.633 7.555 10 1 97.5 54 GLN B O 1
ATOM 1933 N N . HIS B 1 55 ? -11.227 9.008 8.328 1 97 55 HIS B N 1
ATOM 1934 C CA . HIS B 1 55 ? -11.289 7.961 7.309 1 97 55 HIS B CA 1
ATOM 1935 C C . HIS B 1 55 ? -10.172 6.938 7.5 1 97 55 HIS B C 1
ATOM 1937 O O . HIS B 1 55 ? -10.414 5.73 7.426 1 97 55 HIS B O 1
ATOM 1943 N N . VAL B 1 56 ? -9.016 7.418 7.738 1 97.5 56 VAL B N 1
ATOM 1944 C CA . VAL B 1 56 ? -7.879 6.539 7.973 1 97.5 56 VAL B CA 1
ATOM 1945 C C . VAL B 1 56 ? -8.148 5.652 9.188 1 97.5 56 VAL B C 1
ATOM 1947 O O . VAL B 1 56 ? -7.957 4.438 9.133 1 97.5 56 VAL B O 1
ATOM 1950 N N . ASN B 1 57 ? -8.656 6.234 10.227 1 97.12 57 ASN B N 1
ATOM 1951 C CA . ASN B 1 57 ? -8.898 5.512 11.469 1 97.12 57 ASN B CA 1
ATOM 1952 C C . ASN B 1 57 ? -9.992 4.457 11.305 1 97.12 57 ASN B C 1
ATOM 1954 O O . ASN B 1 57 ? -9.922 3.385 11.914 1 97.12 57 ASN B O 1
ATOM 1958 N N . ASP B 1 58 ? -10.961 4.805 10.539 1 96.69 58 ASP B N 1
ATOM 1959 C CA . ASP B 1 58 ? -12.016 3.83 10.266 1 96.69 58 ASP B CA 1
ATOM 1960 C C . ASP B 1 58 ? -11.445 2.578 9.602 1 96.69 58 ASP B C 1
ATOM 1962 O O . ASP B 1 58 ? -11.781 1.456 9.984 1 96.69 58 ASP B O 1
ATOM 1966 N N . LEU B 1 59 ? -10.586 2.793 8.688 1 96.31 59 LEU B N 1
ATOM 1967 C CA . LEU B 1 59 ? -9.969 1.678 7.973 1 96.31 59 LEU B CA 1
ATOM 1968 C C . LEU B 1 59 ? -9.047 0.886 8.898 1 96.31 59 LEU B C 1
ATOM 1970 O O . LEU B 1 59 ? -9.047 -0.347 8.867 1 96.31 59 LEU B O 1
ATOM 1974 N N . LEU B 1 60 ? -8.32 1.596 9.766 1 95.94 60 LEU B N 1
ATOM 1975 C CA . LEU B 1 60 ? -7.43 0.93 10.703 1 95.94 60 LEU B CA 1
ATOM 1976 C C . LEU B 1 60 ? -8.227 0.114 11.719 1 95.94 60 LEU B C 1
ATOM 1978 O O . LEU B 1 60 ? -7.793 -0.965 12.133 1 95.94 60 LEU B O 1
ATOM 1982 N N . ASN B 1 61 ? -9.336 0.654 12.07 1 94.69 61 ASN B N 1
ATOM 1983 C CA . ASN B 1 61 ? -10.195 -0.07 13 1 94.69 61 ASN B CA 1
ATOM 1984 C C . ASN B 1 61 ? -10.719 -1.364 12.383 1 94.69 61 ASN B C 1
ATOM 1986 O O . ASN B 1 61 ? -10.789 -2.393 13.055 1 94.69 61 ASN B O 1
ATOM 1990 N N . ASP B 1 62 ? -11.086 -1.332 11.117 1 91.69 62 ASP B N 1
ATOM 1991 C CA . ASP B 1 62 ? -11.508 -2.535 10.406 1 91.69 62 ASP B CA 1
ATOM 1992 C C . ASP B 1 62 ? -10.406 -3.594 10.414 1 91.69 62 ASP B C 1
ATOM 1994 O O . ASP B 1 62 ? -10.664 -4.766 10.695 1 91.69 62 ASP B O 1
ATOM 1998 N N . LEU B 1 63 ? -9.227 -3.125 10.219 1 93.62 63 LEU B N 1
ATOM 1999 C CA . LEU B 1 63 ? -8.094 -4.039 10.156 1 93.62 63 LEU B CA 1
ATOM 2000 C C . LEU B 1 63 ? -7.73 -4.562 11.539 1 93.62 63 LEU B C 1
ATOM 2002 O O . LEU B 1 63 ? -7.328 -5.719 11.688 1 93.62 63 LEU B O 1
ATOM 2006 N N . ARG B 1 64 ? -7.871 -3.74 12.523 1 92.88 64 ARG B N 1
ATOM 2007 C CA . ARG B 1 64 ? -7.621 -4.145 13.898 1 92.88 64 ARG B CA 1
ATOM 2008 C C . ARG B 1 64 ? -8.594 -5.238 14.336 1 92.88 64 ARG B C 1
ATOM 2010 O O . ARG B 1 64 ? -8.195 -6.195 15.008 1 92.88 64 ARG B O 1
ATOM 2017 N N . GLU B 1 65 ? -9.773 -5.137 13.891 1 90.06 65 GLU B N 1
ATOM 2018 C CA . GLU B 1 65 ? -10.82 -6.09 14.258 1 90.06 65 GLU B CA 1
ATOM 2019 C C . GLU B 1 65 ? -10.492 -7.492 13.742 1 90.06 65 GLU B C 1
ATOM 2021 O O . GLU B 1 65 ? -10.891 -8.492 14.352 1 90.06 65 GLU B O 1
ATOM 2026 N N . ILE B 1 66 ? -9.758 -7.508 12.672 1 88.25 66 ILE B N 1
ATOM 2027 C CA . ILE B 1 66 ? -9.43 -8.82 12.117 1 88.25 66 ILE B CA 1
ATOM 2028 C C . ILE B 1 66 ? -7.965 -9.148 12.406 1 88.25 66 ILE B C 1
ATOM 2030 O O . ILE B 1 66 ? -7.379 -10.016 11.758 1 88.25 66 ILE B O 1
ATOM 2034 N N . ASN B 1 67 ? -7.293 -8.297 13.227 1 89.75 67 ASN B N 1
ATOM 2035 C CA . ASN B 1 67 ? -5.938 -8.5 13.727 1 89.75 67 ASN B CA 1
ATOM 2036 C C . ASN B 1 67 ? -4.906 -8.398 12.609 1 89.75 67 ASN B C 1
ATOM 2038 O O . ASN B 1 67 ? -3.959 -9.188 12.562 1 89.75 67 ASN B O 1
ATOM 2042 N N . LYS B 1 68 ? -5.086 -7.477 11.68 1 92.19 68 LYS B N 1
ATOM 2043 C CA . LYS B 1 68 ? -4.156 -7.246 10.578 1 92.19 68 LYS B CA 1
ATOM 2044 C C . LYS B 1 68 ? -3.758 -5.777 10.484 1 92.19 68 LYS B C 1
ATOM 2046 O O . LYS B 1 68 ? -3.707 -5.207 9.398 1 92.19 68 LYS B O 1
ATOM 2051 N N . LEU B 1 69 ? -3.52 -5.25 11.641 1 93.56 69 LEU B N 1
ATOM 2052 C CA . LEU B 1 69 ? -3.127 -3.848 11.719 1 93.56 69 LEU B CA 1
ATOM 2053 C C . LEU B 1 69 ? -1.723 -3.646 11.156 1 93.56 69 LEU B C 1
ATOM 2055 O O . LEU B 1 69 ? -0.791 -4.363 11.531 1 93.56 69 LEU B O 1
ATOM 2059 N N . PRO B 1 70 ? -1.645 -2.719 10.219 1 95.06 70 PRO B N 1
ATOM 2060 C CA . PRO B 1 70 ? -0.292 -2.416 9.742 1 95.06 70 PRO B CA 1
ATOM 2061 C C . PRO B 1 70 ? 0.557 -1.705 10.789 1 95.06 70 PRO B C 1
ATOM 2063 O O . PRO B 1 70 ? 0.025 -1.205 11.789 1 95.06 70 PRO B O 1
ATOM 2066 N N . SER B 1 71 ? 1.803 -1.762 10.594 1 92.25 71 SER B N 1
ATOM 2067 C CA . SER B 1 71 ? 2.699 -1.029 11.477 1 92.25 71 SER B CA 1
ATOM 2068 C C . SER B 1 71 ? 2.508 0.477 11.336 1 92.25 71 SER B C 1
ATOM 2070 O O . SER B 1 71 ? 2.012 0.952 10.312 1 92.25 71 SER B O 1
ATOM 2072 N N . ASP B 1 72 ? 2.986 1.195 12.258 1 92.5 72 ASP B N 1
ATOM 2073 C CA . ASP B 1 72 ? 2.857 2.648 12.266 1 92.5 72 ASP B CA 1
ATOM 2074 C C . ASP B 1 72 ? 3.527 3.266 11.039 1 92.5 72 ASP B C 1
ATOM 2076 O O . ASP B 1 72 ? 2.988 4.191 10.43 1 92.5 72 ASP B O 1
ATOM 2080 N N . ILE B 1 73 ? 4.609 2.697 10.688 1 92.5 73 ILE B N 1
ATOM 2081 C CA . ILE B 1 73 ? 5.379 3.289 9.602 1 92.5 73 ILE B CA 1
ATOM 2082 C C . ILE B 1 73 ? 4.637 3.102 8.281 1 92.5 73 ILE B C 1
ATOM 2084 O O . ILE B 1 73 ? 4.68 3.971 7.406 1 92.5 73 ILE B O 1
ATOM 2088 N N . MET B 1 74 ? 3.896 2.043 8.141 1 94.44 74 MET B N 1
ATOM 2089 C CA . MET B 1 74 ? 3.098 1.815 6.938 1 94.44 74 MET B CA 1
ATOM 2090 C C . MET B 1 74 ? 1.953 2.818 6.848 1 94.44 74 MET B C 1
ATOM 2092 O O . MET B 1 74 ? 1.647 3.322 5.766 1 94.44 74 MET B O 1
ATOM 2096 N N . VAL B 1 75 ? 1.422 3.102 7.965 1 96.56 75 VAL B N 1
ATOM 2097 C CA . VAL B 1 75 ? 0.313 4.051 8.008 1 96.56 75 VAL B CA 1
ATOM 2098 C C . VAL B 1 75 ? 0.826 5.457 7.719 1 96.56 75 VAL B C 1
ATOM 2100 O O . VAL B 1 75 ? 0.218 6.203 6.945 1 96.56 75 VAL B O 1
ATOM 2103 N N . VAL B 1 76 ? 1.973 5.777 8.32 1 96.56 76 VAL B N 1
ATOM 2104 C CA . VAL B 1 76 ? 2.607 7.066 8.062 1 96.56 76 VAL B CA 1
ATOM 2105 C C . VAL B 1 76 ? 2.869 7.227 6.566 1 96.56 76 VAL B C 1
ATOM 2107 O O . VAL B 1 76 ? 2.545 8.258 5.98 1 96.56 76 VAL B O 1
ATOM 2110 N N . HIS B 1 77 ? 3.402 6.203 6.004 1 96.38 77 HIS B N 1
ATOM 2111 C CA . HIS B 1 77 ? 3.688 6.203 4.57 1 96.38 77 HIS B CA 1
ATOM 2112 C C . HIS B 1 77 ? 2.42 6.434 3.756 1 96.38 77 HIS B C 1
ATOM 2114 O O . HIS B 1 77 ? 2.412 7.25 2.832 1 96.38 77 HIS B O 1
ATOM 2120 N N . LYS B 1 78 ? 1.352 5.801 4.141 1 96.94 78 LYS B N 1
ATOM 2121 C CA . LYS B 1 78 ? 0.09 5.902 3.412 1 96.94 78 LYS B CA 1
ATOM 2122 C C . LYS B 1 78 ? -0.5 7.305 3.529 1 96.94 78 LYS B C 1
ATOM 2124 O O . LYS B 1 78 ? -0.985 7.863 2.545 1 96.94 78 LYS B O 1
ATOM 2129 N N . ILE B 1 79 ? -0.412 7.793 4.664 1 97.81 79 ILE B N 1
ATOM 2130 C CA . ILE B 1 79 ? -0.941 9.133 4.887 1 97.81 79 ILE B CA 1
ATOM 2131 C C . ILE B 1 79 ? -0.172 10.141 4.031 1 97.81 79 ILE B C 1
ATOM 2133 O O . ILE B 1 79 ? -0.771 10.914 3.285 1 97.81 79 ILE B O 1
ATOM 2137 N N . LEU B 1 80 ? 1.097 10.086 4.09 1 97.25 80 LEU B N 1
ATOM 2138 C CA . LEU B 1 80 ? 1.936 11.062 3.406 1 97.25 80 LEU B CA 1
ATOM 2139 C C . LEU B 1 80 ? 1.765 10.969 1.894 1 97.25 80 LEU B C 1
ATOM 2141 O O . LEU B 1 80 ? 1.825 11.977 1.189 1 97.25 80 LEU B O 1
ATOM 2145 N N . LYS B 1 81 ? 1.491 9.82 1.439 1 96.06 81 LYS B N 1
ATOM 2146 C CA . LYS B 1 81 ? 1.367 9.578 0.006 1 96.06 81 LYS B CA 1
ATOM 2147 C C . LYS B 1 81 ? 0.027 10.078 -0.524 1 96.06 81 LYS B C 1
ATOM 2149 O O . LYS B 1 81 ? -0.131 10.289 -1.729 1 96.06 81 LYS B O 1
ATOM 2154 N N . ASN B 1 82 ? -0.873 10.273 0.39 1 97.25 82 ASN B N 1
ATOM 2155 C CA . ASN B 1 82 ? -2.227 10.539 -0.086 1 97.25 82 ASN B CA 1
ATOM 2156 C C . ASN B 1 82 ? -2.721 11.914 0.364 1 97.25 82 ASN B C 1
ATOM 2158 O O . ASN B 1 82 ? -3.914 12.211 0.264 1 97.25 82 ASN B O 1
ATOM 2162 N N . LEU B 1 83 ? -1.806 12.695 0.778 1 97.69 83 LEU B N 1
ATOM 2163 C CA . LEU B 1 83 ? -2.141 14.078 1.098 1 97.69 83 LEU B CA 1
ATOM 2164 C C . LEU B 1 83 ? -2.344 14.898 -0.174 1 97.69 83 LEU B C 1
ATOM 2166 O O . LEU B 1 83 ? -1.807 14.555 -1.23 1 97.69 83 LEU B O 1
ATOM 2170 N N . LEU B 1 84 ? -3.041 15.961 -0.009 1 97.12 84 LEU B N 1
ATOM 2171 C CA . LEU B 1 84 ? -3.24 16.906 -1.106 1 97.12 84 LEU B CA 1
ATOM 2172 C C . LEU B 1 84 ? -1.943 17.625 -1.44 1 97.12 84 LEU B C 1
ATOM 2174 O O . LEU B 1 84 ? -1.041 17.719 -0.604 1 97.12 84 LEU B O 1
ATOM 2178 N N . THR B 1 85 ? -1.965 18.266 -2.602 1 96.06 85 THR B N 1
ATOM 2179 C CA . THR B 1 85 ? -0.785 18.953 -3.117 1 96.06 85 THR B CA 1
ATOM 2180 C C . THR B 1 85 ? -0.422 20.141 -2.232 1 96.06 85 THR B C 1
ATOM 2182 O O . THR B 1 85 ? 0.748 20.516 -2.139 1 96.06 85 THR B O 1
ATOM 2185 N N . LYS B 1 86 ? -1.391 20.672 -1.613 1 95 86 LYS B N 1
ATOM 2186 C CA . LYS B 1 86 ? -1.122 21.828 -0.759 1 95 86 LYS B CA 1
ATOM 2187 C C . LYS B 1 86 ? -0.208 21.453 0.403 1 95 86 LYS B C 1
ATOM 2189 O O . LYS B 1 86 ? 0.379 22.328 1.046 1 95 86 LYS B O 1
ATOM 2194 N N . TYR B 1 87 ? -0.043 20.125 0.615 1 97.19 87 TYR B N 1
ATOM 2195 C CA . TYR B 1 87 ? 0.801 19.672 1.717 1 97.19 87 TYR B CA 1
ATOM 2196 C C . TYR B 1 87 ? 2.168 19.234 1.209 1 97.19 87 TYR B C 1
ATOM 2198 O O . TYR B 1 87 ? 2.949 18.641 1.954 1 97.19 87 TYR B O 1
ATOM 2206 N N . GLU B 1 88 ? 2.471 19.5 0.019 1 96.69 88 GLU B N 1
ATOM 2207 C CA . GLU B 1 88 ? 3.715 19.031 -0.586 1 96.69 88 GLU B CA 1
ATOM 2208 C C . GLU B 1 88 ? 4.93 19.578 0.163 1 96.69 88 GLU B C 1
ATOM 2210 O O . GLU B 1 88 ? 5.91 18.859 0.368 1 96.69 88 GLU B O 1
ATOM 2215 N N . ASN B 1 89 ? 4.895 20.828 0.527 1 95.38 89 ASN B N 1
ATOM 2216 C CA . ASN B 1 89 ? 5.996 21.422 1.276 1 95.38 89 ASN B CA 1
ATOM 2217 C C . ASN B 1 89 ? 6.16 20.766 2.645 1 95.38 89 ASN B C 1
ATOM 2219 O O . ASN B 1 89 ? 7.281 20.531 3.094 1 95.38 89 ASN B O 1
ATOM 2223 N N . PHE B 1 90 ? 5.051 20.484 3.215 1 96.75 90 PHE B N 1
ATOM 2224 C CA . PHE B 1 90 ? 5.066 19.781 4.492 1 96.75 90 PHE B CA 1
ATOM 2225 C C . PHE B 1 90 ? 5.773 18.438 4.367 1 96.75 90 PHE B C 1
ATOM 2227 O O . PHE B 1 90 ? 6.637 18.109 5.184 1 96.75 90 PHE B O 1
ATOM 2234 N N . VAL B 1 91 ? 5.469 17.688 3.379 1 96.88 91 VAL B N 1
ATOM 2235 C CA . VAL B 1 91 ? 6.039 16.375 3.148 1 96.88 91 VAL B CA 1
ATOM 2236 C C . VAL B 1 91 ? 7.531 16.5 2.852 1 96.88 91 VAL B C 1
ATOM 2238 O O . VAL B 1 91 ? 8.336 15.711 3.355 1 96.88 91 VAL B O 1
ATOM 2241 N N . LYS B 1 92 ? 7.875 17.469 2.092 1 96.25 92 LYS B N 1
ATOM 2242 C CA . LYS B 1 92 ? 9.273 17.703 1.749 1 96.25 92 LYS B CA 1
ATOM 2243 C C . LYS B 1 92 ? 10.109 18 2.994 1 96.25 92 LYS B C 1
ATOM 2245 O O . LYS B 1 92 ? 11.195 17.453 3.164 1 96.25 92 LYS B O 1
ATOM 2250 N N . ILE B 1 93 ? 9.602 18.812 3.84 1 95.06 93 ILE B N 1
ATOM 2251 C CA . ILE B 1 93 ? 10.297 19.188 5.07 1 95.06 93 ILE B CA 1
ATOM 2252 C C . ILE B 1 93 ? 10.438 17.953 5.969 1 95.06 93 ILE B C 1
ATOM 2254 O O . ILE B 1 93 ? 11.492 17.734 6.57 1 95.06 93 ILE B O 1
ATOM 2258 N N . LEU B 1 94 ? 9.383 17.219 5.992 1 94.69 94 LEU B N 1
ATOM 2259 C CA . LEU B 1 94 ? 9.398 16.016 6.816 1 94.69 94 LEU B CA 1
ATOM 2260 C C . LEU B 1 94 ? 10.445 15.023 6.312 1 94.69 94 LEU B C 1
ATOM 2262 O O . LEU B 1 94 ? 11.164 14.406 7.105 1 94.69 94 LEU B O 1
AT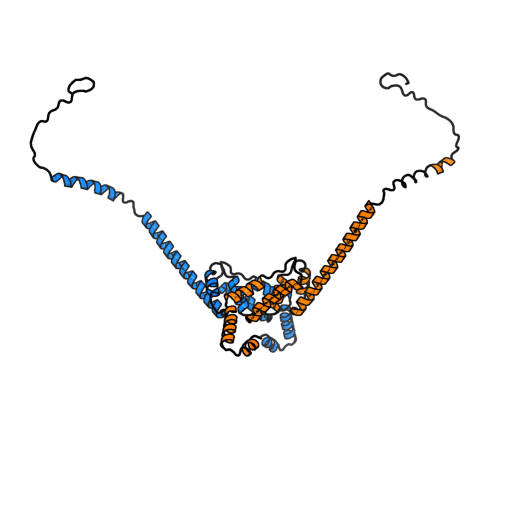OM 2266 N N . ARG B 1 95 ? 10.555 14.852 5.07 1 92.56 95 ARG B N 1
ATOM 2267 C CA . ARG B 1 95 ? 11.492 13.922 4.449 1 92.56 95 ARG B CA 1
ATOM 2268 C C . ARG B 1 95 ? 12.93 14.32 4.73 1 92.56 95 ARG B C 1
ATOM 2270 O O . ARG B 1 95 ? 13.844 13.492 4.629 1 92.56 95 ARG B O 1
ATOM 2277 N N . ALA B 1 96 ? 13.117 15.57 5.051 1 91.31 96 ALA B N 1
ATOM 2278 C CA . ALA B 1 96 ? 14.469 16.062 5.309 1 91.31 96 ALA B CA 1
ATOM 2279 C C . ALA B 1 96 ? 14.906 15.758 6.738 1 91.31 96 ALA B C 1
ATOM 2281 O O . ALA B 1 96 ? 16.078 15.891 7.074 1 91.31 96 ALA B O 1
ATOM 2282 N N . LYS B 1 97 ? 14.016 15.25 7.469 1 89.38 97 LYS B N 1
ATOM 2283 C CA . LYS B 1 97 ? 14.344 14.969 8.859 1 89.38 97 LYS B CA 1
ATOM 2284 C C . LYS B 1 97 ? 15.086 13.641 8.992 1 89.38 97 LYS B C 1
ATOM 2286 O O . LYS B 1 97 ? 15.109 12.836 8.055 1 89.38 97 LYS B O 1
ATOM 2291 N N . LYS B 1 98 ? 15.594 13.414 10.172 1 85.25 98 LYS B N 1
ATOM 2292 C CA . LYS B 1 98 ? 16.422 12.242 10.406 1 85.25 98 LYS B CA 1
ATOM 2293 C C . LYS B 1 98 ? 15.578 11.031 10.797 1 85.25 98 LYS B C 1
ATOM 2295 O O . LYS B 1 98 ? 15.859 9.914 10.367 1 85.25 98 LYS B O 1
ATOM 2300 N N . GLU B 1 99 ? 14.547 11.352 11.555 1 86.38 99 GLU B N 1
ATOM 2301 C CA . GLU B 1 99 ? 13.773 10.234 12.078 1 86.38 99 GLU B CA 1
ATOM 2302 C C . GLU B 1 99 ? 12.32 10.297 11.602 1 86.38 99 GLU B C 1
ATOM 2304 O O . GLU B 1 99 ? 11.75 11.383 11.477 1 86.38 99 GLU B O 1
ATOM 2309 N N . THR B 1 100 ? 11.883 9.133 11.438 1 85.25 100 THR B N 1
ATOM 2310 C CA . THR B 1 100 ? 10.469 9.031 11.109 1 85.25 100 THR B CA 1
ATOM 2311 C C . THR B 1 100 ? 9.602 9.32 12.336 1 85.25 100 THR B C 1
ATOM 2313 O O . THR B 1 100 ? 9.805 8.727 13.398 1 85.25 100 THR B O 1
ATOM 2316 N N . PRO B 1 101 ? 8.734 10.195 12.133 1 89.75 101 PRO B N 1
ATOM 2317 C CA . PRO B 1 101 ? 7.863 10.469 13.281 1 89.75 101 PRO B CA 1
ATOM 2318 C C . PRO B 1 101 ? 6.906 9.312 13.586 1 89.75 101 PRO B C 1
ATOM 2320 O O . PRO B 1 101 ? 6.578 8.531 12.695 1 89.75 101 PRO B O 1
ATOM 2323 N N . SER B 1 102 ? 6.57 9.242 14.836 1 92.44 102 SER B N 1
ATOM 2324 C CA . SER B 1 102 ? 5.465 8.352 15.172 1 92.44 102 SER B CA 1
ATOM 2325 C C . SER B 1 102 ? 4.164 8.805 14.516 1 92.44 102 SER B C 1
ATOM 2327 O O . SER B 1 102 ? 4.051 9.961 14.086 1 92.44 102 SER B O 1
ATOM 2329 N N . LEU B 1 103 ? 3.246 7.984 14.531 1 94.56 103 LEU B N 1
ATOM 2330 C CA . LEU B 1 103 ? 1.956 8.297 13.922 1 94.56 103 LEU B CA 1
ATOM 2331 C C . LEU B 1 103 ? 1.281 9.453 14.656 1 94.56 103 LEU B C 1
ATOM 2333 O O . LEU B 1 103 ? 0.757 10.375 14.031 1 94.56 103 LEU B O 1
ATOM 2337 N N . ILE B 1 104 ? 1.335 9.461 15.961 1 94.62 104 ILE B N 1
ATOM 2338 C CA . ILE B 1 104 ? 0.701 10.5 16.766 1 94.62 104 ILE B CA 1
ATOM 2339 C C . ILE B 1 104 ? 1.353 11.852 16.484 1 94.62 104 ILE B C 1
ATOM 2341 O O . ILE B 1 104 ? 0.661 12.859 16.312 1 94.62 104 ILE B O 1
ATOM 2345 N N . ARG B 1 105 ? 2.623 11.852 16.359 1 95.12 105 ARG B N 1
ATOM 2346 C CA . ARG B 1 105 ? 3.355 13.086 16.078 1 95.12 105 ARG B CA 1
ATOM 2347 C C . ARG B 1 105 ? 3.059 13.602 14.68 1 95.12 105 ARG B C 1
ATOM 2349 O O . ARG B 1 105 ? 2.898 14.805 14.484 1 95.12 105 ARG B O 1
ATOM 2356 N N . LEU B 1 106 ? 3.012 12.711 13.758 1 97.31 106 LEU B N 1
ATOM 2357 C CA . LEU B 1 106 ? 2.691 13.117 12.391 1 97.31 106 LEU B CA 1
ATOM 2358 C C . LEU B 1 106 ? 1.322 13.789 12.328 1 97.31 106 LEU B C 1
ATOM 2360 O O . LEU B 1 106 ? 1.176 14.859 11.742 1 97.31 106 LEU B O 1
ATOM 2364 N N . VAL B 1 107 ? 0.371 13.188 12.969 1 97.06 107 VAL B N 1
ATOM 2365 C CA . VAL B 1 107 ? -0.998 13.688 12.938 1 97.06 107 VAL B CA 1
ATOM 2366 C C . VAL B 1 107 ? -1.061 15.062 13.594 1 97.06 107 VAL B C 1
ATOM 2368 O O . VAL B 1 107 ? -1.699 15.984 13.078 1 97.06 107 VAL B O 1
ATOM 2371 N N . SER B 1 108 ? -0.392 15.195 14.625 1 97.25 108 SER B N 1
ATOM 2372 C CA . SER B 1 108 ? -0.34 16.484 15.32 1 97.25 108 SER B CA 1
ATOM 2373 C C . SER B 1 108 ? 0.287 17.547 14.438 1 97.25 108 SER B C 1
ATOM 2375 O O . SER B 1 108 ? -0.244 18.656 14.336 1 97.25 108 SER B O 1
ATOM 2377 N N . ARG B 1 109 ? 1.353 17.219 13.797 1 96.75 109 ARG B N 1
ATOM 2378 C CA . ARG B 1 109 ? 2.043 18.156 12.93 1 96.75 109 ARG B CA 1
ATOM 2379 C C . ARG B 1 109 ? 1.177 18.531 11.727 1 96.75 109 ARG B C 1
ATOM 2381 O O . ARG B 1 109 ? 1.195 19.688 11.273 1 96.75 109 ARG B O 1
ATOM 2388 N N . LEU B 1 110 ? 0.473 17.578 11.266 1 97.69 110 LEU B N 1
ATOM 2389 C CA . LEU B 1 110 ? -0.421 17.828 10.141 1 97.69 110 LEU B CA 1
ATOM 2390 C C . LEU B 1 110 ? -1.526 18.797 10.531 1 97.69 110 LEU B C 1
ATOM 2392 O O . LEU B 1 110 ? -1.87 19.703 9.758 1 97.69 110 LEU B O 1
ATOM 2396 N N . HIS B 1 111 ? -2.016 18.609 11.742 1 97.75 111 HIS B N 1
ATOM 2397 C CA . HIS B 1 111 ? -3.031 19.531 12.242 1 97.75 111 HIS B CA 1
ATOM 2398 C C . HIS B 1 111 ? -2.477 20.938 12.375 1 97.75 111 HIS B C 1
ATOM 2400 O O . HIS B 1 111 ? -3.141 21.906 12 1 97.75 111 HIS B O 1
ATOM 2406 N N . MET B 1 112 ? -1.314 21.047 12.844 1 97.38 112 MET B N 1
ATOM 2407 C CA . MET B 1 112 ? -0.667 22.344 12.984 1 97.38 112 MET B CA 1
ATOM 2408 C C . MET B 1 112 ? -0.449 23 11.617 1 97.38 112 MET B C 1
ATOM 2410 O O . MET B 1 112 ? -0.664 24.203 11.453 1 97.38 112 MET B O 1
ATOM 2414 N N . GLU B 1 113 ? -0.043 22.188 10.695 1 97.31 113 GLU B N 1
ATOM 2415 C CA . GLU B 1 113 ? 0.169 22.688 9.336 1 97.31 113 GLU B CA 1
ATOM 2416 C C . GLU B 1 113 ? -1.13 23.203 8.727 1 97.31 113 GLU B C 1
ATOM 2418 O O . GLU B 1 113 ? -1.139 24.25 8.07 1 97.31 113 GLU B O 1
ATOM 2423 N N . GLU B 1 114 ? -2.189 22.484 8.898 1 96.56 114 GLU B N 1
ATOM 2424 C CA . GLU B 1 114 ? -3.488 22.906 8.383 1 96.56 114 GLU B CA 1
ATOM 2425 C C . GLU B 1 114 ? -3.904 24.25 8.977 1 96.56 114 GLU B C 1
ATOM 2427 O O . GLU B 1 114 ? -4.395 25.125 8.258 1 96.56 114 GLU B O 1
ATOM 2432 N N . LEU B 1 115 ? -3.66 24.391 10.242 1 95.75 115 LEU B N 1
ATOM 2433 C CA . LEU B 1 115 ? -3.979 25.641 10.922 1 95.75 115 LEU B CA 1
ATOM 2434 C C . LEU B 1 115 ? -3.148 26.797 10.367 1 95.75 115 LEU B C 1
ATOM 2436 O O . LEU B 1 115 ? -3.678 27.875 10.094 1 95.75 115 LEU B O 1
ATOM 2440 N N . GLU B 1 116 ? -1.923 26.547 10.18 1 95.38 116 GLU B N 1
ATOM 2441 C CA . GLU B 1 116 ? -1.021 27.562 9.656 1 95.38 116 GLU B CA 1
ATOM 2442 C C . GLU B 1 116 ? -1.413 27.969 8.234 1 95.38 116 GLU B C 1
ATOM 2444 O O . GLU B 1 116 ? -1.364 29.156 7.891 1 95.38 116 GLU B O 1
ATOM 2449 N N . MET B 1 117 ? -1.735 27.078 7.461 1 93.94 117 MET B N 1
ATOM 2450 C CA . MET B 1 117 ? -2.156 27.359 6.09 1 93.94 117 MET B CA 1
ATOM 2451 C C . MET B 1 117 ? -3.418 28.203 6.074 1 93.94 117 MET B C 1
ATOM 2453 O O . MET B 1 117 ? -3.557 29.109 5.238 1 93.94 117 MET B O 1
ATOM 2457 N N . SER B 1 118 ? -4.324 27.906 6.949 1 92.06 118 SER B N 1
ATOM 2458 C CA . SER B 1 118 ? -5.559 28.672 7.047 1 92.06 118 SER B CA 1
ATOM 2459 C C . SER B 1 118 ? -5.273 30.125 7.445 1 92.06 118 SER B C 1
ATOM 2461 O O . SER B 1 118 ? -5.891 31.047 6.914 1 92.06 118 SER B O 1
ATOM 2463 N N . MET B 1 119 ? -4.387 30.312 8.273 1 93.06 119 MET B N 1
ATOM 2464 C CA . MET B 1 119 ? -4.012 31.656 8.727 1 93.06 119 MET B CA 1
ATOM 2465 C C . MET B 1 119 ? -3.326 32.438 7.605 1 93.06 119 MET B C 1
ATOM 2467 O O . MET B 1 119 ? -3.578 33.625 7.43 1 93.06 119 MET B O 1
ATOM 2471 N N . ARG B 1 120 ? -2.533 31.734 6.883 1 90.38 120 ARG B N 1
ATOM 2472 C CA . ARG B 1 120 ? -1.852 32.375 5.758 1 90.38 120 ARG B CA 1
ATOM 2473 C C . ARG B 1 120 ? -2.848 32.781 4.68 1 90.38 120 ARG B C 1
ATOM 2475 O O . ARG B 1 120 ? -2.721 33.875 4.102 1 90.38 120 ARG B O 1
ATOM 2482 N N . THR B 1 121 ? -3.783 31.953 4.387 1 87.94 121 THR B N 1
ATOM 2483 C CA . THR B 1 121 ? -4.789 32.25 3.375 1 87.94 121 THR B CA 1
ATOM 2484 C C . THR B 1 121 ? -5.648 33.438 3.805 1 87.94 121 THR B C 1
ATOM 2486 O O . THR B 1 121 ? -5.969 34.312 2.99 1 87.94 121 THR B O 1
ATOM 2489 N N . ARG B 1 122 ? -5.953 33.531 5.02 1 87.5 122 ARG B N 1
ATOM 2490 C CA . ARG B 1 122 ? -6.742 34.625 5.543 1 87.5 122 ARG B CA 1
ATOM 2491 C C . ARG B 1 122 ? -5.965 35.938 5.449 1 87.5 122 ARG B C 1
ATOM 2493 O O . ARG B 1 122 ? -6.527 36.969 5.078 1 87.5 122 ARG B O 1
ATOM 2500 N N . SER B 1 123 ? -4.789 35.875 5.773 1 87.88 123 SER B N 1
ATOM 2501 C CA . SER B 1 123 ? -3.943 37.062 5.711 1 87.88 123 SER B CA 1
ATOM 2502 C C . SER B 1 123 ? -3.789 37.562 4.277 1 87.88 123 SER B C 1
ATOM 2504 O O . SER B 1 123 ? -3.848 38.781 4.02 1 87.88 123 SER B O 1
ATOM 2506 N N . THR B 1 124 ? -3.604 36.625 3.428 1 86.62 124 THR B N 1
ATOM 2507 C CA . THR B 1 124 ? -3.469 37 2.021 1 86.62 124 THR B CA 1
ATOM 2508 C C . THR B 1 124 ? -4.77 37.594 1.491 1 86.62 124 THR B C 1
ATOM 2510 O O . THR B 1 124 ? -4.75 38.562 0.721 1 86.62 124 THR B O 1
ATOM 2513 N N . GLN B 1 125 ? -5.785 37.031 1.904 1 85.75 125 GLN B N 1
ATOM 2514 C CA . GLN B 1 125 ? -7.086 37.562 1.495 1 85.75 125 GLN B CA 1
ATOM 2515 C C . GLN B 1 125 ? -7.32 38.938 2.057 1 85.75 125 GLN B C 1
ATOM 2517 O O . GLN B 1 125 ? -7.836 39.812 1.358 1 85.75 125 GLN B O 1
ATOM 2522 N N . GLU B 1 126 ? -6.934 39.156 3.238 1 87.62 126 GLU B N 1
ATOM 2523 C CA . GLU B 1 126 ? -7.066 40.469 3.863 1 87.62 126 GLU B CA 1
ATOM 2524 C C . GLU B 1 126 ? -6.223 41.5 3.139 1 87.62 126 GLU B C 1
ATOM 2526 O O . GLU B 1 126 ? -6.684 42.625 2.895 1 87.62 126 GLU B O 1
ATOM 2531 N N . VAL B 1 127 ? -5.066 41.125 2.834 1 86.56 127 VAL B N 1
ATOM 2532 C CA . VAL B 1 127 ? -4.188 42.031 2.096 1 86.56 127 VAL B CA 1
ATOM 2533 C C . VAL B 1 127 ? -4.785 42.312 0.721 1 86.56 127 VAL B C 1
ATOM 2535 O O . VAL B 1 127 ? -4.777 43.469 0.264 1 86.56 127 VAL B O 1
ATOM 2538 N N . LEU B 1 128 ? -5.332 41.312 0.125 1 86.75 128 LEU B N 1
ATOM 2539 C CA . LEU B 1 128 ? -5.949 41.469 -1.188 1 86.75 128 LEU B CA 1
ATOM 2540 C C . LEU B 1 128 ? -7.184 42.375 -1.102 1 86.75 128 LEU B C 1
ATOM 2542 O O . LEU B 1 128 ? -7.383 43.25 -1.947 1 86.75 128 LEU B O 1
ATOM 2546 N N . ILE B 1 129 ? -8 42.219 -0.095 1 88 129 ILE B N 1
ATOM 2547 C CA . ILE B 1 129 ? -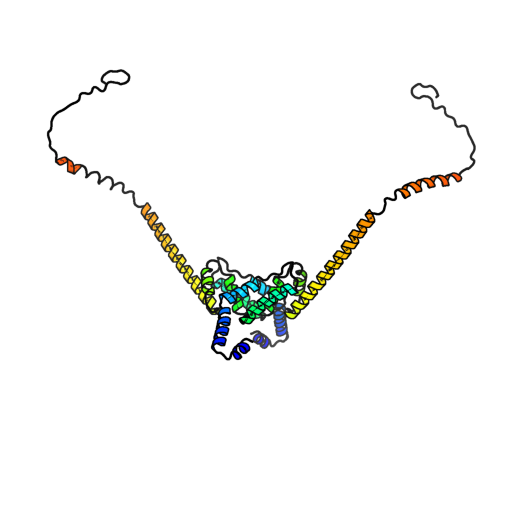9.195 43.031 0.108 1 88 129 ILE B CA 1
ATOM 2548 C C . ILE B 1 129 ? -8.805 44.469 0.371 1 88 129 ILE B C 1
ATOM 2550 O O . ILE B 1 129 ? -9.414 45.406 -0.172 1 88 129 ILE B O 1
ATOM 2554 N N . PHE B 1 130 ? -7.801 44.625 1.082 1 86.44 130 PHE B N 1
ATOM 2555 C CA . PHE B 1 130 ? -7.301 45.969 1.36 1 86.44 130 PHE B CA 1
ATOM 2556 C C . PHE B 1 130 ? -6.797 46.625 0.085 1 86.44 130 PHE B C 1
ATOM 2558 O O . PHE B 1 130 ? -7.082 47.812 -0.167 1 86.44 130 PHE B O 1
ATOM 2565 N N . LYS B 1 131 ? -6.133 45.844 -0.742 1 87.25 131 LYS B N 1
ATOM 2566 C CA . LYS B 1 131 ? -5.625 46.375 -2.006 1 87.25 131 LYS B CA 1
ATOM 2567 C C . LYS B 1 131 ? -6.77 46.75 -2.941 1 87.25 131 LYS B C 1
ATOM 2569 O O . LYS B 1 131 ? -6.734 47.812 -3.574 1 87.25 131 LYS B O 1
ATOM 2574 N N . ILE B 1 132 ? -7.715 46 -3.004 1 86.88 132 ILE B N 1
ATOM 2575 C CA . ILE B 1 132 ? -8.859 46.25 -3.869 1 86.88 132 ILE B CA 1
ATOM 2576 C C . ILE B 1 132 ? -9.609 47.469 -3.387 1 86.88 132 ILE B C 1
ATOM 2578 O O . ILE B 1 132 ? -9.984 48.344 -4.191 1 86.88 132 ILE B O 1
ATOM 2582 N N . ARG B 1 133 ? -9.766 47.688 -2.135 1 87.75 133 ARG B N 1
ATOM 2583 C CA . ARG B 1 133 ? -10.438 48.844 -1.554 1 87.75 133 ARG B CA 1
ATOM 2584 C C . ARG B 1 133 ? -9.672 50.125 -1.857 1 87.75 133 ARG B C 1
ATOM 2586 O O . ARG B 1 133 ? -10.273 51.156 -2.184 1 87.75 133 ARG B O 1
ATOM 2593 N N . ASN B 1 134 ? -8.43 50.031 -1.852 1 86.81 134 ASN B N 1
ATOM 2594 C CA . ASN B 1 134 ? -7.59 51.188 -2.141 1 86.81 134 ASN B CA 1
ATOM 2595 C C . ASN B 1 134 ? -7.652 51.594 -3.615 1 86.81 134 ASN B C 1
ATOM 2597 O O . ASN B 1 134 ? -7.691 52.781 -3.949 1 86.81 134 ASN B O 1
ATOM 2601 N N . ILE B 1 135 ? -7.738 50.594 -4.449 1 84.38 135 ILE B N 1
ATOM 2602 C CA . ILE B 1 135 ? -7.855 50.844 -5.883 1 84.38 135 ILE B CA 1
ATOM 2603 C C . ILE B 1 135 ? -9.211 51.469 -6.188 1 84.38 135 ILE B C 1
ATOM 2605 O O . ILE B 1 135 ? -9.297 52.406 -6.977 1 84.38 135 ILE B O 1
ATOM 2609 N N . MET B 1 136 ? -10.172 51.031 -5.5 1 85.38 136 MET B N 1
ATOM 2610 C CA . MET B 1 136 ? -11.523 51.562 -5.688 1 85.38 136 MET B CA 1
ATOM 2611 C C . MET B 1 136 ? -11.641 52.969 -5.133 1 85.38 136 MET B C 1
ATOM 2613 O O . MET B 1 136 ? -12.289 53.812 -5.738 1 85.38 136 MET B O 1
ATOM 2617 N N . ARG B 1 137 ? -11.016 53.25 -4.074 1 83.19 137 ARG B N 1
ATOM 2618 C CA . ARG B 1 137 ? -10.992 54.562 -3.484 1 83.19 137 ARG B CA 1
ATOM 2619 C C . ARG B 1 137 ? -10.258 55.562 -4.391 1 83.19 137 ARG B C 1
ATOM 2621 O O . ARG B 1 137 ? -10.695 56.688 -4.555 1 83.19 137 ARG B O 1
ATOM 2628 N N . GLU B 1 138 ? -9.234 55 -4.906 1 73.31 138 GLU B N 1
ATOM 2629 C CA . GLU B 1 138 ? -8.469 55.844 -5.809 1 73.31 138 GLU B CA 1
ATOM 2630 C C . GLU B 1 138 ? -9.258 56.156 -7.078 1 73.31 138 GLU B C 1
ATOM 2632 O O . GLU B 1 138 ? -9.156 57.25 -7.625 1 73.31 138 GLU B O 1
ATOM 2637 N N . LYS B 1 139 ? -10.125 55.312 -7.375 1 69.31 139 LYS B N 1
ATOM 2638 C CA . LYS B 1 139 ? -10.945 55.531 -8.562 1 69.31 139 LYS B CA 1
ATOM 2639 C C . LYS B 1 139 ? -12.156 56.406 -8.242 1 69.31 139 LYS B C 1
ATOM 2641 O O . LYS B 1 139 ? -12.68 57.094 -9.125 1 69.31 139 LYS B O 1
ATOM 2646 N N . GLN B 1 140 ? -12.648 56.469 -7.031 1 62.47 140 GLN B N 1
ATOM 2647 C CA . GLN B 1 140 ? -13.781 57.312 -6.625 1 62.47 140 GLN B CA 1
ATOM 2648 C C . GLN B 1 140 ? -13.328 58.688 -6.234 1 62.47 140 GLN B C 1
ATOM 2650 O O . GLN B 1 140 ? -14.148 59.531 -5.855 1 62.47 140 GLN B O 1
ATOM 2655 N N . ARG B 1 141 ? -12.125 59 -6.188 1 59.94 141 ARG B N 1
ATOM 2656 C CA . ARG B 1 141 ? -11.742 60.406 -5.988 1 59.94 141 ARG B CA 1
ATOM 2657 C C . ARG B 1 141 ? -12.328 61.312 -7.078 1 59.94 141 ARG B C 1
ATOM 2659 O O . ARG B 1 141 ? -12.211 61 -8.266 1 59.94 141 ARG B O 1
ATOM 2666 N N . PRO B 1 142 ? -13.32 62.031 -6.766 1 53.81 142 PRO B N 1
ATOM 2667 C CA . PRO B 1 142 ? -13.883 62.969 -7.742 1 53.81 142 PRO B CA 1
ATOM 2668 C C . PRO B 1 142 ? -12.812 63.688 -8.578 1 53.81 142 PRO B C 1
ATOM 2670 O O . PRO B 1 142 ? -11.703 63.906 -8.094 1 53.81 142 PRO B O 1
ATOM 2673 N N . PHE B 1 143 ? -12.742 63.469 -9.844 1 48.75 143 PHE B N 1
ATOM 2674 C CA . PHE B 1 143 ? -12.055 64.438 -10.672 1 48.75 143 PHE B CA 1
ATOM 2675 C C . PHE B 1 143 ? -12.234 65.875 -10.109 1 48.75 143 PHE B C 1
ATOM 2677 O O . PHE B 1 143 ? -13.32 66.438 -10.219 1 48.75 143 PHE B O 1
ATOM 2684 N N . ASN B 1 144 ? -11.836 66.25 -9.117 1 44 144 ASN B N 1
ATOM 2685 C CA . ASN B 1 144 ? -11.859 67.688 -8.812 1 44 144 ASN B CA 1
ATOM 2686 C C . ASN B 1 144 ? -11.312 68.5 -9.969 1 44 144 ASN B C 1
ATOM 2688 O O . ASN B 1 144 ? -10.109 68.5 -10.242 1 44 144 ASN B O 1
ATOM 2692 N N . GLY B 1 145 ? -11.922 68.438 -11.023 1 42.31 145 GLY B N 1
ATOM 2693 C CA . GLY B 1 145 ? -11.742 69.375 -12.102 1 42.31 145 GLY B CA 1
ATOM 2694 C C . GLY B 1 145 ? -11.391 70.75 -11.617 1 42.31 145 GLY B C 1
ATOM 2695 O O . GLY B 1 145 ? -11.227 71.688 -12.414 1 42.31 145 GLY B O 1
ATOM 2696 N N . HIS B 1 146 ? -11.758 71 -10.305 1 42.81 146 HIS B N 1
ATOM 2697 C CA . HIS B 1 146 ? -11.625 72.438 -10.039 1 42.81 146 HIS B CA 1
ATOM 2698 C C . HIS B 1 146 ? -10.164 72.812 -9.82 1 42.81 146 HIS B C 1
ATOM 2700 O O . HIS B 1 146 ? -9.844 74 -9.664 1 42.81 146 HIS B O 1
ATOM 2706 N N . LYS B 1 147 ? -9.383 71.938 -9.273 1 42.72 147 LYS B N 1
ATOM 2707 C CA . LYS B 1 147 ? -8.141 72.625 -8.891 1 42.72 147 LYS B CA 1
ATOM 2708 C C . LYS B 1 147 ? -7.277 72.938 -10.109 1 42.72 147 LYS B C 1
ATOM 2710 O O . LYS B 1 147 ? -6.246 73.562 -10.008 1 42.72 147 LYS B O 1
ATOM 2715 N N . ALA B 1 148 ? -7.418 72.062 -11.18 1 40 148 ALA B N 1
ATOM 2716 C CA . ALA B 1 148 ? -6.5 72.5 -12.242 1 40 148 ALA B CA 1
ATOM 2717 C C . ALA B 1 148 ? -6.836 73.875 -12.766 1 40 148 ALA B C 1
ATOM 2719 O O . ALA B 1 148 ? -6.066 74.438 -13.523 1 40 148 ALA B O 1
ATOM 2720 N N . PHE B 1 149 ? -8.109 74.188 -12.664 1 36.59 149 PHE B N 1
ATOM 2721 C CA . PHE B 1 149 ? -8.336 75.438 -13.281 1 36.59 149 PHE B CA 1
ATOM 2722 C C . PHE B 1 149 ? -7.73 76.562 -12.438 1 36.59 149 PHE B C 1
ATOM 2724 O O . PHE B 1 149 ? -7.715 77.75 -12.844 1 36.59 149 PHE B O 1
ATOM 2731 N N . SER B 1 150 ? -7.609 76.312 -11.148 1 36.5 150 SER B N 1
ATOM 2732 C CA . SER B 1 150 ? -7.348 77.562 -10.43 1 36.5 150 SER B CA 1
ATOM 2733 C C . SER B 1 150 ? -5.902 78 -10.602 1 36.5 150 SER B C 1
ATOM 2735 O O . SER B 1 150 ? -5.543 79.125 -10.25 1 36.5 150 SER B O 1
ATOM 2737 N N . THR B 1 151 ? -5.02 77.125 -10.68 1 37.16 151 THR B N 1
ATOM 2738 C CA . THR B 1 151 ? -3.674 77.625 -10.617 1 37.16 151 THR B CA 1
ATOM 2739 C C . THR B 1 151 ? -3.348 78.438 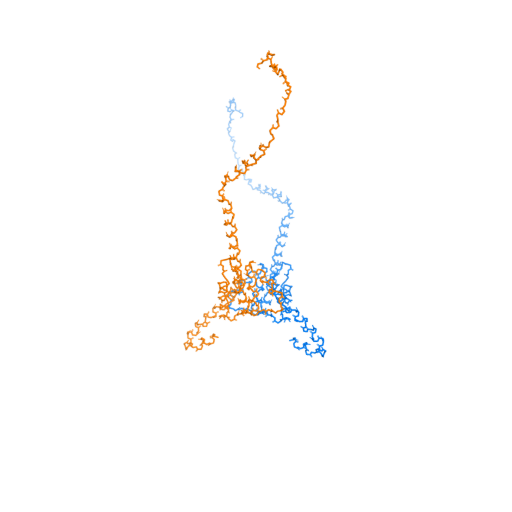-11.883 1 37.16 151 THR B C 1
ATOM 2741 O O . THR B 1 151 ? -2.273 79 -12 1 37.16 151 THR B O 1
ATOM 2744 N N . MET B 1 152 ? -3.998 78 -12.906 1 33.69 152 MET B N 1
ATOM 2745 C CA . MET B 1 152 ? -3.561 78.812 -14.07 1 33.69 152 MET B CA 1
ATOM 2746 C C . MET B 1 152 ? -3.852 80.25 -13.875 1 33.69 152 MET B C 1
ATOM 2748 O O . MET B 1 152 ? -3.428 81.125 -14.68 1 33.69 152 MET B O 1
ATOM 2752 N N . ASN B 1 153 ? -4.875 80.5 -13.07 1 32.56 153 ASN B N 1
ATOM 2753 C CA . ASN B 1 153 ? -5.152 81.938 -13.125 1 32.56 153 ASN B CA 1
ATOM 2754 C C . ASN B 1 153 ? -4 82.75 -12.555 1 32.56 153 ASN B C 1
ATOM 2756 O O . ASN B 1 153 ? -3.955 83.938 -12.734 1 32.56 153 ASN B O 1
ATOM 2760 N N . ASN B 1 154 ? -3.396 82.125 -11.602 1 32.44 154 ASN B N 1
ATOM 2761 C CA . ASN B 1 154 ? -2.559 83.125 -10.93 1 32.44 154 ASN B CA 1
ATOM 2762 C C . ASN B 1 154 ? -1.335 83.5 -11.766 1 32.44 154 ASN B C 1
ATOM 2764 O O . ASN B 1 154 ? -0.432 84.188 -11.289 1 32.44 154 ASN B O 1
ATOM 2768 N N . ILE B 1 155 ? -1.039 82.562 -12.672 1 31.91 155 ILE B N 1
ATOM 2769 C CA . ILE B 1 155 ? 0.248 83 -13.211 1 31.91 155 ILE B CA 1
ATOM 2770 C C . ILE B 1 155 ? 0.12 84.375 -13.797 1 31.91 155 ILE B C 1
ATOM 2772 O O . ILE B 1 155 ? 1.125 85.062 -14.047 1 31.91 155 ILE B O 1
ATOM 2776 N N . ASN B 1 156 ? -1.065 84.5 -14.422 1 30.39 156 ASN B N 1
ATOM 2777 C CA . ASN B 1 156 ? -0.894 85.688 -15.289 1 30.39 156 ASN B CA 1
ATOM 2778 C C . ASN B 1 156 ? -0.637 86.938 -14.477 1 30.39 156 ASN B C 1
ATOM 2780 O O . ASN B 1 156 ? -0.292 88 -15.039 1 30.39 156 ASN B O 1
ATOM 2784 N N . GLN B 1 157 ? -1.448 86.938 -13.359 1 30.95 157 GLN B N 1
ATOM 2785 C CA . GLN B 1 157 ? -1.628 88.375 -13.086 1 30.95 157 GLN B CA 1
ATOM 2786 C C . GLN B 1 157 ? -0.312 89 -12.672 1 30.95 157 GLN B C 1
ATOM 2788 O O . GLN B 1 157 ? -0.266 90.188 -12.398 1 30.95 157 GLN B O 1
ATOM 2793 N N . ARG B 1 158 ? 0.473 88.188 -12.078 1 32.53 158 ARG B N 1
ATOM 2794 C CA . ARG B 1 158 ? 1.475 89 -11.438 1 32.53 158 ARG B CA 1
ATOM 2795 C C . ARG B 1 158 ? 2.221 89.875 -12.469 1 32.53 158 ARG B C 1
ATOM 2797 O O . ARG B 1 158 ? 2.924 90.812 -12.109 1 32.53 158 ARG B O 1
ATOM 2804 N N . ARG B 1 159 ? 2.375 89.062 -13.617 1 30.5 159 ARG B N 1
ATOM 2805 C CA . ARG B 1 159 ? 3.484 89.75 -14.25 1 30.5 159 ARG B CA 1
ATOM 2806 C C . ARG B 1 159 ? 3.053 91.188 -14.727 1 30.5 159 ARG B C 1
ATOM 2808 O O . ARG B 1 159 ? 3.82 91.875 -15.383 1 30.5 159 ARG B O 1
ATOM 2815 N N . ILE B 1 160 ? 1.616 91.188 -14.852 1 29.62 160 ILE B N 1
ATOM 2816 C CA . ILE B 1 160 ? 1.373 92.312 -15.711 1 29.62 160 ILE B CA 1
ATOM 2817 C C . ILE B 1 160 ? 1.977 93.562 -15.07 1 29.62 160 ILE B C 1
ATOM 2819 O O . ILE B 1 160 ? 1.845 94.688 -15.602 1 29.62 160 ILE B O 1
ATOM 2823 N N . VAL B 1 161 ? 1.999 93.562 -13.797 1 28.2 161 VAL B N 1
ATOM 2824 C CA . VAL B 1 161 ? 1.999 95 -13.453 1 28.2 161 VAL B CA 1
ATOM 2825 C C . VAL B 1 161 ? 3.152 95.688 -14.164 1 28.2 161 VAL B C 1
ATOM 2827 O O . VAL B 1 161 ? 3.262 96.938 -14.117 1 28.2 161 VAL B O 1
ATOM 2830 N N . SER B 1 162 ? 4.227 94.875 -14.328 1 26.91 162 SER B N 1
ATOM 2831 C CA . SER B 1 162 ? 5.289 95.875 -14.328 1 26.91 162 SER B CA 1
ATOM 2832 C C . SER B 1 162 ? 5.172 96.812 -15.531 1 26.91 162 SER B C 1
ATOM 2834 O O . SER B 1 162 ? 5.387 98 -15.406 1 26.91 162 SER B O 1
ATOM 2836 N N . GLN B 1 163 ? 5.336 96.125 -16.672 1 24.09 163 GLN B N 1
ATOM 2837 C CA . GLN B 1 163 ? 6.156 96.875 -17.625 1 24.09 163 GLN B CA 1
ATOM 2838 C C . GLN B 1 163 ? 5.336 97.938 -18.359 1 24.09 163 GLN B C 1
ATOM 2840 O O . GLN B 1 163 ? 4.398 97.562 -19.078 1 24.09 163 GLN B O 1
ATOM 2845 N N . GLN B 1 164 ? 5.055 99.125 -17.797 1 26.28 164 GLN B N 1
ATOM 2846 C CA . GLN B 1 164 ? 4.555 100.375 -18.375 1 26.28 164 GLN B CA 1
ATOM 2847 C C . GLN B 1 164 ? 5.176 100.625 -19.75 1 26.28 164 GLN B C 1
ATOM 2849 O O . GLN B 1 164 ? 5.016 101.688 -20.312 1 26.28 164 GLN B O 1
ATOM 2854 N N . ARG B 1 165 ? 6.242 99.875 -20.094 1 24.75 165 ARG B N 1
ATOM 2855 C CA . ARG B 1 165 ? 7.008 100.625 -21.062 1 24.75 165 ARG B CA 1
ATOM 2856 C C . ARG B 1 165 ? 6.18 100.938 -22.297 1 24.75 165 ARG B C 1
ATOM 2858 O O . ARG B 1 165 ? 5.465 100.062 -22.812 1 24.75 165 ARG B O 1
ATOM 2865 N N . PHE B 1 166 ? 6.121 102.25 -22.672 1 23.78 166 PHE B N 1
ATOM 2866 C CA . PHE B 1 166 ? 5.48 103.125 -23.609 1 23.78 166 PHE B CA 1
ATOM 2867 C C . PHE B 1 166 ? 5.586 102.625 -25.031 1 23.78 166 PHE B C 1
ATOM 2869 O O . PHE B 1 166 ? 4.871 103.062 -25.922 1 23.78 166 PHE B O 1
ATOM 2876 N N . MET B 1 167 ? 6.75 101.75 -25.234 1 23.05 167 MET B N 1
ATOM 2877 C CA . MET B 1 167 ? 7.297 102.312 -26.469 1 23.05 167 MET B CA 1
ATOM 2878 C C . MET B 1 167 ? 6.285 102.25 -27.609 1 23.05 167 MET B C 1
ATOM 2880 O O . MET B 1 167 ? 5.348 101.438 -27.547 1 23.05 167 MET B O 1
ATOM 2884 N N . GLY B 1 168 ? 6.777 102.688 -28.766 1 21.06 168 GLY B N 1
ATOM 2885 C CA . GLY B 1 168 ? 6.672 103.438 -29.984 1 21.06 168 GLY B CA 1
ATOM 2886 C C . GLY B 1 168 ? 5.93 102.75 -31.094 1 21.06 168 GLY B C 1
ATOM 2887 O O . GLY B 1 168 ? 4.812 103.125 -31.453 1 21.06 168 GLY B O 1
ATOM 2888 N N . LEU B 1 169 ? 6.727 102.188 -32.031 1 22.44 169 LEU B N 1
ATOM 2889 C CA . LEU B 1 169 ? 6.66 102.625 -33.438 1 22.44 169 LEU B CA 1
ATOM 2890 C C . LEU B 1 169 ? 5.664 101.812 -34.219 1 22.44 169 LEU B C 1
ATOM 2892 O O . LEU B 1 169 ? 4.789 102.312 -34.906 1 22.44 169 LEU B O 1
ATOM 2896 N N . GLY B 1 170 ? 6.184 100.688 -34.656 1 20.45 170 GLY B N 1
ATOM 2897 C CA . GLY B 1 170 ? 6.41 100.625 -36.094 1 20.45 170 GLY B CA 1
ATOM 2898 C C . GLY B 1 170 ? 5.207 100.125 -36.875 1 20.45 170 GLY B C 1
ATOM 2899 O O . GLY B 1 170 ? 4.184 99.75 -36.281 1 20.45 170 GLY B O 1
ATOM 2900 N N . GLU B 1 171 ? 5.375 99 -37.562 1 23.52 171 GLU B N 1
ATOM 2901 C CA . GLU B 1 171 ? 5.316 98.875 -39 1 23.52 171 GLU B CA 1
ATOM 2902 C C . GLU B 1 171 ? 3.904 98.562 -39.469 1 23.52 171 GLU B C 1
ATOM 2904 O O . GLU B 1 171 ? 3.271 99.312 -40.188 1 23.52 171 GLU B O 1
ATOM 2909 N N . ARG B 1 172 ? 3.799 97.312 -40.031 1 23.8 172 ARG B N 1
ATOM 2910 C CA . ARG B 1 172 ? 3.758 96.938 -41.438 1 23.8 172 ARG B CA 1
ATOM 2911 C C . ARG B 1 172 ? 2.332 96.625 -41.875 1 23.8 172 ARG B C 1
ATOM 2913 O O . ARG B 1 172 ? 1.55 96.062 -41.094 1 23.8 172 ARG B O 1
ATOM 2920 N N . HIS B 1 173 ? 2.053 97.188 -42.969 1 29.55 173 HIS B N 1
ATOM 2921 C CA . HIS B 1 173 ? 0.967 97.375 -43.938 1 29.55 173 HIS B CA 1
ATOM 2922 C C . HIS B 1 173 ? 0.435 96.062 -44.438 1 29.55 173 HIS B C 1
ATOM 2924 O O . HIS B 1 173 ? -0.49 96 -45.25 1 29.55 173 HIS B O 1
ATOM 2930 N N . GLU B 1 174 ? 1.174 94.938 -44.281 1 28.09 174 GLU B N 1
ATOM 2931 C CA . GLU B 1 174 ? 1.094 94.125 -45.531 1 28.09 174 GLU B CA 1
ATOM 2932 C C . GLU B 1 174 ? -0.352 93.812 -45.875 1 28.09 174 GLU B C 1
ATOM 2934 O O . GLU B 1 174 ? -1.178 93.625 -44.969 1 28.09 174 GLU B O 1
ATOM 2939 N N . GLY B 1 175 ? -0.623 93.938 -47.094 1 32.41 175 GLY B N 1
ATOM 2940 C CA . GLY B 1 175 ? -1.737 93.938 -48.031 1 32.41 175 GLY B CA 1
ATOM 2941 C C . GLY B 1 175 ? -2.404 92.562 -48.125 1 32.41 175 GLY B C 1
ATOM 2942 O O . GLY B 1 175 ? -2.729 92.125 -49.25 1 32.41 175 GLY B O 1
ATOM 2943 N N . LEU B 1 176 ? -2.602 91.75 -47.25 1 33.53 176 LEU B N 1
ATOM 2944 C CA . LEU B 1 176 ? -2.9 90.375 -47.625 1 33.53 176 LEU B CA 1
ATOM 2945 C C . LEU B 1 176 ? -4.078 90.312 -48.594 1 33.53 176 LEU B C 1
ATOM 2947 O O . LEU B 1 176 ? -5.137 90.938 -48.312 1 33.53 176 LEU B O 1
ATOM 2951 N N . VAL B 1 177 ? -3.955 90.188 -49.938 1 38.91 177 VAL B N 1
ATOM 2952 C CA . VAL B 1 177 ? -4.703 90.125 -51.188 1 38.91 177 VAL B CA 1
ATOM 2953 C C . VAL B 1 177 ? -5.5 88.812 -51.219 1 38.91 177 VAL B C 1
ATOM 2955 O O . VAL B 1 177 ? -5.129 87.812 -50.562 1 38.91 177 VAL B O 1
ATOM 2958 N N . CYS B 1 178 ? -6.832 88.688 -51.844 1 44.12 178 CYS B N 1
ATOM 2959 C CA . CYS B 1 178 ? -7.695 87.5 -51.969 1 44.12 178 CYS B CA 1
ATOM 2960 C C . CYS B 1 178 ? -7.008 86.438 -52.781 1 44.12 178 CYS B C 1
ATOM 2962 O O . CYS B 1 178 ? -6.473 86.688 -53.875 1 44.12 178 CYS B O 1
ATOM 2964 N N . TYR B 1 179 ? -6.324 85.438 -52.5 1 44.12 179 TYR B N 1
ATOM 2965 C CA . TYR B 1 179 ? -5.633 84.5 -53.344 1 44.12 179 TYR B CA 1
ATOM 2966 C C . TYR B 1 179 ? -6.441 84.188 -54.594 1 44.12 179 TYR B C 1
ATOM 2968 O O . TYR B 1 179 ? -5.883 84.062 -55.688 1 44.12 179 TYR B O 1
ATOM 2976 N N . ARG B 1 180 ? -7.773 83.812 -54.781 1 45.66 180 ARG B N 1
ATOM 2977 C CA . ARG B 1 180 ? -8.609 83.5 -55.906 1 45.66 180 ARG B CA 1
ATOM 2978 C C . ARG B 1 180 ? -8.961 84.75 -56.719 1 45.66 180 ARG B C 1
ATOM 2980 O O . ARG B 1 180 ? -8.805 84.75 -57.938 1 45.66 180 ARG B O 1
ATOM 2987 N N . CYS B 1 181 ? -9.891 85.812 -56.25 1 50.25 181 CYS B N 1
ATOM 2988 C CA . CYS B 1 181 ? -10.414 86.938 -56.969 1 50.25 181 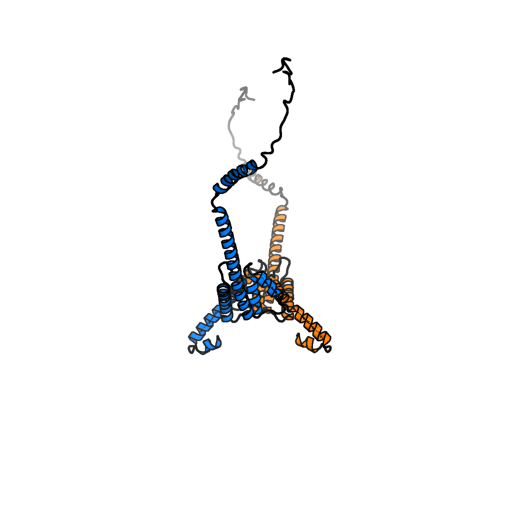CYS B CA 1
ATOM 2989 C C . CYS B 1 181 ? -9.539 88.188 -56.75 1 50.25 181 CYS B C 1
ATOM 2991 O O . CYS B 1 181 ? -9.789 89.25 -57.344 1 50.25 181 CYS B O 1
ATOM 2993 N N . GLY B 1 182 ? -8.25 88.438 -56.25 1 45.06 182 GLY B N 1
ATOM 2994 C CA . GLY B 1 182 ? -7.219 89.5 -56.188 1 45.06 182 GLY B CA 1
ATOM 2995 C C . GLY B 1 182 ? -7.551 90.625 -55.219 1 45.06 182 GLY B C 1
ATOM 2996 O O . GLY B 1 182 ? -6.785 91.562 -55.094 1 45.06 182 GLY B O 1
ATOM 2997 N N . LYS B 1 183 ? -8.672 91.125 -55 1 43.94 183 LYS B N 1
ATOM 2998 C CA . LYS B 1 183 ? -9.07 92.375 -54.375 1 43.94 183 LYS B CA 1
ATOM 2999 C C . LYS B 1 183 ? -8.836 92.375 -52.875 1 43.94 183 LYS B C 1
ATOM 3001 O O . LYS B 1 183 ? -8.836 91.25 -52.25 1 43.94 183 LYS B O 1
ATOM 3006 N N . PRO B 1 184 ? -8.172 93.5 -52.156 1 43.88 184 PRO B N 1
ATOM 3007 C CA . PRO B 1 184 ? -7.93 93.688 -50.719 1 43.88 184 PRO B CA 1
ATOM 3008 C C . PRO B 1 184 ? -9.195 93.562 -49.875 1 43.88 184 PRO B C 1
ATOM 3010 O O . PRO B 1 184 ? -10.242 94.125 -50.219 1 43.88 184 PRO B O 1
ATOM 3013 N N . GLY B 1 185 ? -9.781 92.25 -49.5 1 35.91 185 GLY B N 1
ATOM 3014 C CA . GLY B 1 185 ? -11 92.25 -48.719 1 35.91 185 GLY B CA 1
ATOM 3015 C C . GLY B 1 185 ? -10.766 92.562 -47.25 1 35.91 185 GLY B C 1
ATOM 3016 O O . GLY B 1 185 ? -9.641 92.438 -46.75 1 35.91 185 GLY B O 1
#

Nearest PDB structures (foldseek):
  7nli-assembly1_B  TM=7.984E-01  e=8.597E-03  Saccharomyces cerevisiae
  7nlg-assembly2_C-2  TM=7.972E-01  e=9.118E-03  Saccharomyces cerevisiae
  7n9v-assembly1_A  TM=7.527E-01  e=1.202E+00  Human immunodeficiency virus 1
  7nli-assembly1_B  TM=7.980E-01  e=9.004E-03  Saccharomyces cerevisiae
  7nlg-assembly2_C-2  TM=7.967E-01  e=9.547E-03  Saccharomyces cerevisiae